Protein AF-A0A8J8EAW9-F1 (afdb_monomer_lite)

pLDDT: mean 87.0, std 12.09, range [41.78, 97.0]

Structure (mmCIF, N/CA/C/O backbone):
data_AF-A0A8J8EAW9-F1
#
_entry.id   AF-A0A8J8EAW9-F1
#
loop_
_atom_site.group_PDB
_atom_site.id
_atom_site.type_symbol
_atom_site.label_atom_id
_atom_site.label_alt_id
_atom_site.label_comp_id
_atom_site.label_asym_id
_atom_site.label_entity_id
_atom_site.label_seq_id
_atom_site.pdbx_PDB_ins_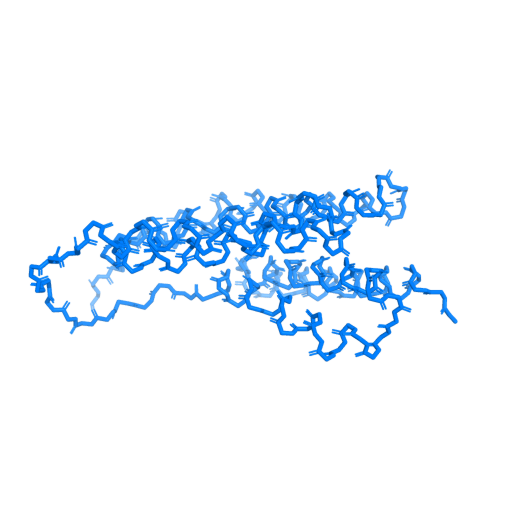code
_atom_site.Cartn_x
_atom_site.Cartn_y
_atom_site.Cartn_z
_atom_site.occupancy
_atom_site.B_iso_or_equiv
_atom_site.auth_seq_id
_atom_site.auth_comp_id
_atom_site.auth_asym_id
_atom_site.auth_atom_id
_atom_site.pdbx_PDB_model_num
ATOM 1 N N . MET A 1 1 ? 21.004 -9.307 -15.050 1.00 63.50 1 MET A N 1
ATOM 2 C CA . MET A 1 1 ? 19.621 -9.668 -14.663 1.00 63.50 1 MET A CA 1
ATOM 3 C C . MET A 1 1 ? 18.738 -8.464 -14.955 1.00 63.50 1 MET A C 1
ATOM 5 O O . MET A 1 1 ? 19.145 -7.365 -14.601 1.00 63.50 1 MET A O 1
ATOM 9 N N . GLY A 1 2 ? 17.622 -8.628 -15.669 1.00 85.12 2 GLY A N 1
ATOM 10 C CA . GLY A 1 2 ? 16.751 -7.498 -16.018 1.00 85.12 2 GLY A CA 1
ATOM 11 C C . GLY A 1 2 ? 15.991 -6.963 -14.801 1.00 85.12 2 GLY A C 1
ATOM 12 O O . GLY A 1 2 ? 15.708 -7.725 -13.875 1.00 85.12 2 GLY A O 1
ATOM 13 N N . ILE A 1 3 ? 15.639 -5.673 -14.816 1.00 85.81 3 ILE A N 1
ATOM 14 C CA . ILE A 1 3 ? 14.826 -5.017 -13.772 1.00 85.81 3 ILE A CA 1
ATOM 15 C C . ILE A 1 3 ? 13.526 -5.789 -13.526 1.00 85.81 3 ILE A C 1
ATOM 17 O O . ILE A 1 3 ? 13.169 -6.038 -12.379 1.00 85.81 3 ILE A O 1
ATOM 21 N N . ASP A 1 4 ? 12.869 -6.253 -14.590 1.00 85.88 4 ASP A N 1
ATOM 22 C CA . ASP A 1 4 ? 11.646 -7.049 -14.475 1.00 85.88 4 ASP A CA 1
ATOM 23 C C . ASP A 1 4 ? 11.886 -8.380 -13.752 1.00 85.88 4 ASP A C 1
ATOM 25 O O . ASP A 1 4 ? 11.093 -8.772 -12.902 1.00 85.88 4 ASP A O 1
ATOM 29 N N . THR A 1 5 ? 13.005 -9.064 -14.016 1.00 88.69 5 THR A N 1
ATOM 30 C CA . THR A 1 5 ? 13.346 -10.318 -13.327 1.00 88.69 5 THR A CA 1
ATOM 31 C C . THR A 1 5 ? 13.547 -10.094 -11.829 1.00 88.69 5 THR A C 1
ATOM 33 O O . THR A 1 5 ? 13.099 -10.905 -11.022 1.00 88.69 5 THR A O 1
ATOM 36 N N . ILE A 1 6 ? 14.201 -8.992 -11.450 1.00 90.19 6 ILE A N 1
ATOM 37 C CA . ILE A 1 6 ? 14.412 -8.627 -10.043 1.00 90.19 6 ILE A CA 1
ATOM 38 C C . ILE A 1 6 ? 13.070 -8.283 -9.387 1.00 90.19 6 ILE A C 1
ATOM 40 O O . ILE A 1 6 ? 12.780 -8.785 -8.303 1.00 90.19 6 ILE A O 1
ATOM 44 N N . SER A 1 7 ? 12.223 -7.504 -10.065 1.00 91.50 7 SER A N 1
ATOM 45 C CA . SER A 1 7 ? 10.865 -7.190 -9.607 1.00 91.50 7 SER A CA 1
ATOM 46 C C . SER A 1 7 ? 10.053 -8.458 -9.352 1.00 91.50 7 SER A C 1
ATOM 48 O O . SER A 1 7 ? 9.511 -8.622 -8.263 1.00 91.50 7 SER A O 1
ATOM 50 N N . TYR A 1 8 ? 10.020 -9.402 -10.299 1.00 92.81 8 TYR A N 1
ATOM 51 C CA . TYR A 1 8 ? 9.315 -10.671 -10.109 1.00 92.81 8 TYR A CA 1
ATOM 52 C C . TYR A 1 8 ? 9.893 -11.484 -8.949 1.00 92.81 8 TYR A C 1
ATOM 54 O O . TYR A 1 8 ? 9.129 -12.012 -8.146 1.00 92.81 8 TYR A O 1
ATOM 62 N N . LEU A 1 9 ? 11.218 -11.549 -8.802 1.00 93.38 9 LEU A N 1
ATOM 63 C CA . LEU A 1 9 ? 11.840 -12.249 -7.678 1.00 93.38 9 LEU A CA 1
ATOM 64 C C . LEU A 1 9 ? 11.418 -11.643 -6.331 1.00 93.38 9 LEU A C 1
ATOM 66 O O . LEU A 1 9 ? 11.089 -12.382 -5.404 1.00 93.38 9 LEU A O 1
ATOM 70 N N . ILE A 1 10 ? 11.358 -10.314 -6.226 1.00 92.94 10 ILE A N 1
ATOM 71 C CA . ILE A 1 10 ? 10.886 -9.611 -5.024 1.00 92.94 10 ILE A CA 1
ATOM 72 C C . ILE A 1 10 ? 9.411 -9.924 -4.748 1.00 92.94 10 ILE A C 1
ATOM 74 O O . ILE A 1 10 ? 9.067 -10.262 -3.620 1.00 92.94 10 ILE A O 1
ATOM 78 N N . LEU A 1 11 ? 8.549 -9.865 -5.766 1.00 95.12 11 LEU A N 1
ATOM 79 C CA . LEU A 1 11 ? 7.117 -10.148 -5.622 1.00 95.12 11 LEU A CA 1
ATOM 80 C C . LEU A 1 11 ? 6.861 -11.607 -5.213 1.00 95.12 11 LEU A C 1
ATOM 82 O O . LEU A 1 11 ? 6.066 -11.887 -4.324 1.00 95.12 11 LEU A O 1
ATOM 86 N N . TYR A 1 12 ? 7.543 -12.570 -5.829 1.00 95.75 12 TYR A N 1
ATOM 87 C CA . TYR A 1 12 ? 7.320 -13.980 -5.510 1.00 95.75 12 TYR A CA 1
ATOM 88 C C . TYR A 1 12 ? 7.958 -14.395 -4.182 1.00 95.75 12 TYR A C 1
ATOM 90 O O . TYR A 1 12 ? 7.369 -15.187 -3.447 1.00 95.75 12 TYR A O 1
ATOM 98 N N . SER A 1 13 ? 9.117 -13.833 -3.825 1.00 94.50 13 SER A N 1
ATOM 99 C CA . SER A 1 13 ? 9.709 -14.056 -2.499 1.00 94.50 13 SER A CA 1
ATOM 100 C C . SER A 1 13 ? 8.854 -13.451 -1.383 1.00 94.50 13 SER A C 1
ATOM 102 O O . SER A 1 13 ? 8.620 -14.116 -0.372 1.00 94.50 13 SER A O 1
ATOM 104 N N . SER A 1 14 ? 8.313 -12.242 -1.580 1.00 95.00 14 SER A N 1
ATOM 105 C CA . SER A 1 14 ? 7.389 -11.617 -0.630 1.00 95.00 14 SER A CA 1
ATOM 106 C C . SER A 1 14 ? 6.074 -12.384 -0.524 1.00 95.00 14 SER A C 1
ATOM 108 O O . SER A 1 14 ? 5.548 -12.531 0.575 1.00 95.00 14 SER A O 1
ATOM 110 N N . LEU A 1 15 ? 5.570 -12.941 -1.628 1.00 94.31 15 LEU A N 1
ATOM 111 C CA . LEU A 1 15 ? 4.381 -13.786 -1.616 1.00 94.31 15 LEU A CA 1
ATOM 112 C C . LEU A 1 15 ? 4.594 -15.066 -0.813 1.00 94.31 15 LEU A C 1
ATOM 114 O O . LEU A 1 15 ? 3.766 -15.391 0.034 1.00 94.31 15 LEU A O 1
ATOM 118 N N . LEU A 1 16 ? 5.705 -15.771 -1.034 1.00 94.19 16 LEU A N 1
ATOM 119 C CA . LEU A 1 16 ? 6.034 -16.973 -0.267 1.00 94.19 16 LEU A CA 1
ATOM 120 C C . LEU A 1 16 ? 6.163 -16.659 1.226 1.00 94.19 16 LEU A C 1
ATOM 122 O O . LEU A 1 16 ? 5.550 -17.334 2.052 1.00 94.19 16 LEU A O 1
ATOM 126 N N . ALA A 1 17 ? 6.886 -15.595 1.579 1.00 92.56 17 ALA A N 1
ATOM 127 C CA . ALA A 1 17 ? 6.995 -15.145 2.963 1.00 92.56 17 ALA A CA 1
ATOM 128 C C . ALA A 1 17 ? 5.629 -14.733 3.547 1.00 92.56 17 ALA A C 1
ATOM 130 O O . ALA A 1 17 ? 5.316 -15.071 4.689 1.00 92.56 17 ALA A O 1
ATOM 131 N N . GLY A 1 18 ? 4.784 -14.064 2.761 1.00 89.75 18 GLY A N 1
ATOM 132 C CA . GLY A 1 18 ? 3.413 -13.696 3.117 1.00 89.75 18 GLY A CA 1
ATOM 133 C C . GLY A 1 18 ? 2.531 -14.914 3.400 1.00 89.75 18 GLY A C 1
ATOM 134 O O . GLY A 1 18 ? 1.835 -14.955 4.409 1.00 89.75 18 GLY A O 1
ATOM 135 N N . ILE A 1 19 ? 2.606 -15.949 2.565 1.00 90.69 19 ILE A N 1
ATOM 136 C CA . ILE A 1 19 ? 1.866 -17.202 2.765 1.00 90.69 19 ILE A CA 1
ATOM 137 C C . ILE A 1 19 ? 2.355 -17.920 4.027 1.00 90.69 19 ILE A C 1
ATOM 139 O O . ILE A 1 19 ? 1.540 -18.331 4.850 1.00 90.69 19 ILE A O 1
ATOM 143 N N . VAL A 1 20 ? 3.673 -18.038 4.217 1.00 90.94 20 VAL A N 1
ATOM 144 C CA . VAL A 1 20 ? 4.259 -18.695 5.399 1.00 90.94 20 VAL A CA 1
ATOM 145 C C . VAL A 1 20 ? 3.874 -17.961 6.683 1.00 90.94 20 VAL A C 1
ATOM 147 O O . VAL A 1 20 ? 3.484 -18.589 7.669 1.00 90.94 20 VAL A O 1
ATOM 150 N N . THR A 1 21 ? 3.945 -16.629 6.676 1.00 87.69 21 THR A N 1
ATOM 151 C CA . THR A 1 21 ? 3.545 -15.808 7.825 1.00 87.69 21 THR A CA 1
ATOM 152 C C . THR A 1 21 ? 2.053 -15.925 8.105 1.00 87.69 21 THR A C 1
ATOM 154 O O . THR A 1 21 ? 1.706 -16.245 9.238 1.00 87.69 21 THR A O 1
ATOM 157 N N . ALA A 1 22 ? 1.185 -15.776 7.098 1.00 88.56 22 ALA A N 1
ATOM 158 C CA . ALA A 1 22 ? -0.262 -15.947 7.253 1.00 88.56 22 ALA A CA 1
ATOM 159 C C . ALA A 1 22 ? -0.626 -17.340 7.779 1.00 88.56 22 ALA A C 1
ATOM 161 O O . ALA A 1 22 ? -1.493 -17.470 8.640 1.00 88.56 22 ALA A O 1
ATOM 162 N N . TRP A 1 23 ? 0.056 -18.386 7.310 1.00 88.00 23 TRP A N 1
ATOM 163 C CA . TRP A 1 23 ? -0.182 -19.744 7.785 1.00 88.00 23 TRP A CA 1
ATOM 164 C C . TRP A 1 23 ? 0.205 -19.918 9.259 1.00 88.00 23 TRP A C 1
ATOM 166 O O . TRP A 1 23 ? -0.536 -20.5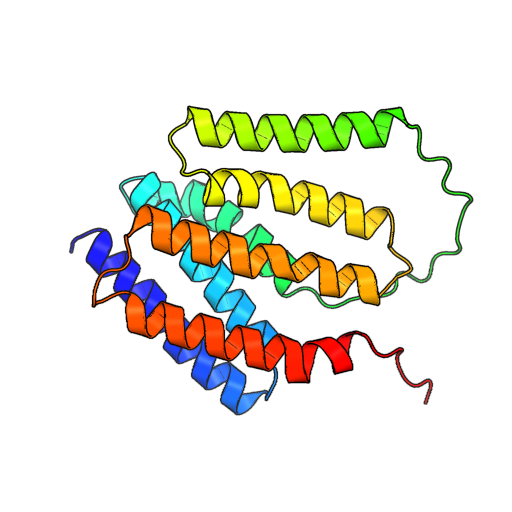39 10.021 1.00 88.00 23 TRP A O 1
ATOM 176 N N . LYS A 1 24 ? 1.330 -19.324 9.677 1.00 88.94 24 LYS A N 1
ATOM 177 C CA . LYS A 1 24 ? 1.836 -19.413 11.052 1.00 88.94 24 LYS A CA 1
ATOM 178 C C . LYS A 1 24 ? 1.031 -18.571 12.043 1.00 88.94 24 LYS A C 1
ATOM 180 O O . LYS A 1 24 ? 0.760 -19.035 13.145 1.00 88.94 24 LYS A O 1
ATOM 185 N N . THR A 1 25 ? 0.687 -17.335 11.688 1.00 83.38 25 THR A N 1
ATOM 186 C CA . THR A 1 25 ? 0.043 -16.381 12.606 1.00 83.38 25 THR A CA 1
ATOM 187 C C . THR A 1 25 ? -1.477 -16.386 12.507 1.00 83.38 25 THR A C 1
ATOM 189 O O . THR A 1 25 ? -2.130 -15.865 13.405 1.00 83.38 25 THR A O 1
ATOM 192 N N . ARG A 1 26 ? -2.042 -16.938 11.420 1.00 81.62 26 ARG A N 1
ATOM 193 C CA . ARG A 1 26 ? -3.455 -16.782 11.024 1.00 81.62 26 ARG A CA 1
ATOM 194 C C . ARG A 1 26 ? -3.914 -15.322 10.945 1.00 81.62 26 ARG A C 1
ATOM 196 O O . ARG A 1 26 ? -5.107 -15.058 11.017 1.00 81.62 26 ARG A O 1
ATOM 203 N N . PHE A 1 27 ? -2.969 -14.397 10.782 1.00 85.38 27 PHE A N 1
ATOM 204 C CA . PHE A 1 27 ? -3.213 -12.963 10.725 1.00 85.38 27 PHE A CA 1
ATOM 205 C C . PHE A 1 27 ? -2.735 -12.431 9.373 1.00 85.38 27 PHE A C 1
ATOM 207 O O . PHE A 1 27 ? -1.532 -12.348 9.096 1.00 85.38 27 PHE A O 1
ATOM 214 N N . TYR A 1 28 ? -3.691 -12.118 8.505 1.00 92.00 28 TYR A N 1
ATOM 215 C CA . TYR A 1 28 ? -3.475 -11.751 7.108 1.00 92.00 28 TYR A CA 1
ATOM 216 C C . TYR A 1 28 ? -2.936 -10.327 6.940 1.00 92.00 28 TYR A C 1
ATOM 218 O O . TYR A 1 28 ? -2.305 -10.042 5.923 1.00 92.00 28 TYR A O 1
ATOM 226 N N . GLN A 1 29 ? -3.115 -9.437 7.923 1.00 92.75 29 GLN A N 1
ATOM 227 C CA . GLN A 1 29 ? -2.598 -8.062 7.862 1.00 92.75 29 GLN A CA 1
ATOM 228 C C . GLN A 1 29 ? -1.074 -8.017 7.678 1.00 92.75 29 GLN A C 1
ATOM 230 O O . GLN A 1 29 ? -0.581 -7.191 6.913 1.00 92.75 29 GLN A O 1
ATOM 235 N N . THR A 1 30 ? -0.326 -8.909 8.334 1.00 91.31 30 THR A N 1
ATOM 236 C CA . THR A 1 30 ? 1.141 -8.978 8.199 1.00 91.31 30 THR A CA 1
ATOM 237 C C . THR A 1 30 ? 1.559 -9.457 6.811 1.00 91.31 30 THR A C 1
ATOM 239 O O . THR A 1 30 ? 2.492 -8.923 6.218 1.00 91.31 30 THR A O 1
ATOM 242 N N . ALA A 1 31 ? 0.850 -10.442 6.260 1.00 93.69 31 ALA A N 1
ATOM 243 C CA . ALA A 1 31 ? 1.100 -10.888 4.896 1.00 93.69 31 ALA A CA 1
ATOM 244 C C . ALA A 1 31 ? 0.789 -9.767 3.895 1.00 93.69 31 ALA A C 1
ATOM 246 O O . ALA A 1 31 ? 1.591 -9.474 3.013 1.00 93.69 31 ALA A O 1
ATOM 247 N N . LEU A 1 32 ? -0.340 -9.077 4.071 1.00 95.38 32 LEU A N 1
ATOM 248 C CA . LEU A 1 32 ? -0.742 -7.974 3.207 1.00 95.38 32 LEU A CA 1
ATOM 249 C C . LEU A 1 32 ? 0.185 -6.765 3.304 1.00 95.38 32 LEU A C 1
ATOM 251 O O . LEU A 1 32 ? 0.450 -6.166 2.269 1.00 95.38 32 LEU A O 1
ATOM 255 N N . SER A 1 33 ? 0.717 -6.411 4.478 1.00 95.38 33 SER A N 1
ATOM 256 C CA . SER A 1 33 ? 1.686 -5.310 4.577 1.00 95.38 33 SER A CA 1
ATOM 257 C C . SER A 1 33 ? 2.950 -5.606 3.767 1.00 95.38 33 SER A C 1
ATOM 259 O O . SER A 1 33 ? 3.454 -4.727 3.067 1.00 95.38 33 SER A O 1
ATOM 261 N N . LEU A 1 34 ? 3.413 -6.859 3.778 1.00 95.50 34 LEU A N 1
ATOM 262 C CA . LEU A 1 34 ? 4.544 -7.309 2.971 1.00 95.50 34 LEU A CA 1
ATOM 263 C C . LEU A 1 34 ? 4.236 -7.258 1.461 1.00 95.50 34 LEU A C 1
ATOM 265 O O . LEU A 1 34 ? 5.088 -6.861 0.658 1.00 95.50 34 LEU A O 1
ATOM 269 N N . LEU A 1 35 ? 3.009 -7.603 1.062 1.00 96.25 35 LEU A N 1
ATOM 270 C CA . LEU A 1 35 ? 2.558 -7.488 -0.329 1.00 96.25 35 LEU A CA 1
ATOM 271 C C . LEU A 1 35 ? 2.393 -6.031 -0.780 1.00 96.25 35 LEU A C 1
ATOM 273 O O . LEU A 1 35 ? 2.805 -5.695 -1.891 1.00 96.25 35 LEU A O 1
ATOM 277 N N . VAL A 1 36 ? 1.867 -5.155 0.083 1.00 96.94 36 VAL A N 1
ATOM 278 C CA . VAL A 1 36 ? 1.804 -3.702 -0.148 1.00 96.94 36 VAL A CA 1
ATOM 279 C C . VAL A 1 36 ? 3.217 -3.176 -0.384 1.00 96.94 36 VAL A C 1
ATOM 281 O O . VAL A 1 36 ? 3.471 -2.573 -1.424 1.00 96.94 36 VAL A O 1
ATOM 284 N N . PHE A 1 37 ? 4.150 -3.470 0.529 1.00 96.56 37 PHE A N 1
ATOM 285 C CA . PHE A 1 37 ? 5.547 -3.050 0.417 1.00 96.56 37 PHE A CA 1
ATOM 286 C C . PHE A 1 37 ? 6.171 -3.503 -0.904 1.00 96.56 37 PHE A C 1
ATOM 288 O O . PHE A 1 37 ? 6.639 -2.677 -1.685 1.00 96.56 37 PHE A O 1
ATOM 295 N N . SER A 1 38 ? 6.154 -4.810 -1.170 1.00 96.38 38 SER A N 1
ATOM 296 C CA . SER A 1 38 ? 6.812 -5.386 -2.347 1.00 96.38 38 SER A CA 1
ATOM 297 C C . SER A 1 38 ? 6.203 -4.903 -3.663 1.00 96.38 38 SER A C 1
ATOM 299 O O . SER A 1 38 ? 6.945 -4.678 -4.617 1.00 96.38 38 SER A O 1
ATOM 301 N N . SER A 1 39 ? 4.890 -4.658 -3.709 1.00 96.19 39 SER A N 1
ATOM 302 C CA . SER A 1 39 ? 4.228 -4.104 -4.896 1.00 96.19 39 SER A CA 1
ATOM 303 C C . SER A 1 39 ? 4.699 -2.684 -5.193 1.00 96.19 39 SER A C 1
ATOM 305 O O . SER A 1 39 ? 5.066 -2.375 -6.324 1.00 96.19 39 SER A O 1
ATOM 307 N N . ILE A 1 40 ? 4.744 -1.824 -4.173 1.00 95.25 40 ILE A N 1
ATOM 308 C CA . ILE A 1 40 ? 5.200 -0.438 -4.326 1.00 95.25 40 ILE A CA 1
ATOM 309 C C . ILE A 1 40 ? 6.692 -0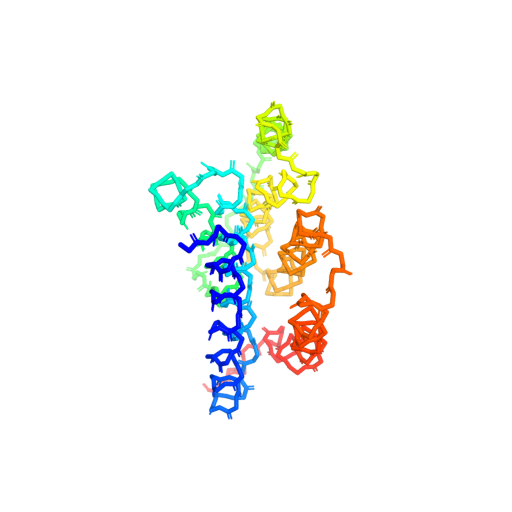.409 -4.664 1.00 95.25 40 ILE A C 1
ATOM 311 O O . ILE A 1 40 ? 7.112 0.323 -5.558 1.00 95.25 40 ILE A O 1
ATOM 315 N N . PHE A 1 41 ? 7.486 -1.246 -3.994 1.00 95.00 41 PHE A N 1
ATOM 316 C CA . PHE A 1 41 ? 8.918 -1.362 -4.232 1.00 95.00 41 PHE A CA 1
ATOM 317 C C . PHE A 1 41 ? 9.221 -1.807 -5.667 1.00 95.00 41 PHE A C 1
ATOM 319 O O . PHE A 1 41 ? 10.053 -1.192 -6.326 1.00 95.00 41 PHE A O 1
ATOM 326 N N . ALA A 1 42 ? 8.526 -2.827 -6.182 1.00 94.44 42 ALA A N 1
ATOM 327 C CA . ALA A 1 42 ? 8.690 -3.295 -7.559 1.00 94.44 42 ALA A CA 1
ATOM 328 C C . ALA A 1 42 ? 8.328 -2.205 -8.582 1.00 94.44 42 ALA A C 1
ATOM 330 O O . ALA A 1 42 ? 9.048 -2.007 -9.561 1.00 94.44 42 ALA A O 1
ATOM 331 N N . VAL A 1 43 ? 7.259 -1.441 -8.331 1.00 93.50 43 VAL A N 1
ATOM 332 C CA . VAL A 1 43 ? 6.895 -0.284 -9.165 1.00 93.50 43 VAL A CA 1
ATOM 333 C C . VAL A 1 43 ? 8.005 0.772 -9.140 1.00 93.50 43 VAL A C 1
ATOM 335 O O . VAL A 1 43 ? 8.418 1.245 -10.197 1.00 93.50 43 VAL A O 1
ATOM 338 N N . PHE A 1 44 ? 8.557 1.101 -7.967 1.00 92.00 44 PHE A N 1
ATOM 339 C CA . PHE A 1 44 ? 9.692 2.026 -7.870 1.00 92.00 44 PHE A CA 1
ATOM 340 C C . PHE A 1 44 ? 10.980 1.479 -8.485 1.00 92.00 44 PHE A C 1
ATOM 342 O O . PHE A 1 44 ? 11.809 2.265 -8.940 1.00 92.00 44 PHE A O 1
ATOM 349 N N . LEU A 1 45 ? 11.161 0.159 -8.518 1.00 91.69 45 LEU A N 1
ATOM 350 C CA . LEU A 1 45 ? 12.301 -0.480 -9.168 1.00 91.69 45 LEU A CA 1
ATOM 351 C C . LEU A 1 45 ? 12.314 -0.228 -10.670 1.00 91.69 45 LEU A C 1
ATOM 353 O O . LEU A 1 45 ? 13.355 0.079 -11.250 1.00 91.69 45 LEU A O 1
ATOM 357 N N . ARG A 1 46 ? 11.131 -0.283 -11.274 1.00 88.31 46 ARG A N 1
ATOM 358 C CA . ARG A 1 46 ? 10.931 0.042 -12.679 1.00 88.31 46 ARG A CA 1
ATOM 359 C C . ARG A 1 46 ? 10.971 1.546 -12.936 1.00 88.31 46 ARG A C 1
ATOM 361 O O . ARG A 1 46 ? 11.676 1.983 -13.838 1.00 88.31 46 ARG A O 1
ATOM 368 N N . TYR A 1 47 ? 10.303 2.331 -12.096 1.00 86.12 47 TYR A N 1
ATOM 369 C CA . TYR A 1 47 ? 10.247 3.788 -12.218 1.00 86.12 47 TYR A CA 1
ATOM 370 C C . TYR A 1 47 ? 11.618 4.469 -12.062 1.00 86.12 47 TYR A C 1
ATOM 372 O O . TYR A 1 47 ? 11.945 5.371 -12.825 1.00 86.12 47 TYR A O 1
ATOM 380 N N . ALA A 1 48 ? 12.442 4.037 -11.101 1.00 85.25 48 ALA A N 1
ATOM 381 C CA . ALA A 1 48 ? 13.775 4.604 -10.882 1.00 85.25 48 ALA A CA 1
ATOM 382 C C . ALA A 1 48 ? 14.838 4.057 -11.853 1.00 85.25 48 ALA A C 1
ATOM 384 O O . ALA A 1 48 ? 15.967 4.543 -11.853 1.00 85.25 48 ALA A O 1
ATOM 385 N N . GLY A 1 49 ? 14.510 3.030 -12.646 1.00 81.25 49 GLY A N 1
ATOM 386 C CA . GLY A 1 49 ? 15.423 2.442 -13.627 1.00 81.25 49 GLY A CA 1
ATOM 387 C C . GLY A 1 49 ? 16.641 1.726 -13.029 1.00 81.25 49 GLY A C 1
ATOM 388 O O . GLY A 1 49 ? 17.598 1.454 -13.750 1.00 81.25 49 GLY A O 1
ATOM 389 N N . GLY A 1 50 ? 16.642 1.410 -11.729 1.00 84.38 50 GLY A N 1
ATOM 390 C CA . GLY A 1 50 ? 17.760 0.715 -11.094 1.00 84.38 50 GLY A CA 1
ATOM 391 C C . GLY A 1 50 ? 17.664 0.602 -9.573 1.00 84.38 50 GLY A C 1
ATOM 392 O O . GLY A 1 50 ? 17.076 1.446 -8.902 1.00 84.38 50 GLY A O 1
ATOM 393 N N . LEU A 1 51 ? 18.314 -0.431 -9.025 1.00 84.06 51 LEU A N 1
ATOM 394 C CA . LEU A 1 51 ? 18.275 -0.771 -7.596 1.00 84.06 51 LEU A CA 1
ATOM 395 C C . LEU A 1 51 ? 18.738 0.365 -6.679 1.00 84.06 51 LEU A C 1
ATOM 397 O O . LEU A 1 51 ? 18.161 0.546 -5.616 1.00 84.06 51 LEU A O 1
ATOM 401 N N . PHE A 1 52 ? 19.755 1.136 -7.070 1.00 85.12 52 PHE A N 1
ATOM 402 C CA . PHE A 1 52 ? 20.294 2.198 -6.218 1.00 85.12 52 PHE A CA 1
ATOM 403 C C . PHE A 1 52 ? 19.275 3.323 -5.986 1.00 85.12 52 PHE A C 1
ATOM 405 O O . PHE A 1 52 ? 18.994 3.673 -4.842 1.00 85.12 52 PHE A O 1
ATOM 412 N N . GLY A 1 53 ? 18.651 3.835 -7.053 1.00 79.94 53 GLY A N 1
ATOM 413 C CA . GLY A 1 53 ? 17.613 4.866 -6.938 1.00 79.94 53 GLY A CA 1
ATOM 414 C C . GLY A 1 53 ? 16.396 4.372 -6.155 1.00 79.94 53 GLY A C 1
ATOM 415 O O . GLY A 1 53 ? 15.848 5.088 -5.315 1.00 79.94 53 GLY A O 1
ATOM 416 N N . THR A 1 54 ? 16.017 3.111 -6.358 1.00 86.69 54 THR A N 1
ATOM 417 C CA . THR A 1 54 ? 14.945 2.468 -5.591 1.00 86.69 54 THR A CA 1
ATOM 418 C C . THR A 1 54 ? 15.313 2.300 -4.130 1.00 86.69 54 THR A C 1
ATOM 420 O O . THR A 1 54 ? 14.465 2.525 -3.281 1.00 86.69 54 THR A O 1
ATOM 423 N N . LEU A 1 55 ? 16.557 1.961 -3.803 1.00 86.75 55 LEU A N 1
ATOM 424 C CA . LEU A 1 55 ? 16.966 1.811 -2.413 1.00 86.75 55 LEU A CA 1
ATOM 425 C C . LEU A 1 55 ? 16.933 3.148 -1.668 1.00 86.75 55 LEU A C 1
ATOM 427 O O . LEU A 1 55 ? 16.377 3.209 -0.571 1.00 86.75 55 LEU A O 1
ATOM 431 N N . VAL A 1 56 ? 17.454 4.206 -2.295 1.00 86.12 56 VAL A N 1
ATOM 432 C CA . VAL A 1 56 ? 17.568 5.548 -1.704 1.00 86.12 56 VAL A CA 1
ATOM 433 C C . VAL A 1 56 ? 16.207 6.233 -1.562 1.00 86.12 56 VAL A C 1
ATOM 435 O O . VAL A 1 56 ? 15.908 6.781 -0.505 1.00 86.12 56 VAL A O 1
ATOM 438 N N . TYR A 1 57 ? 15.366 6.188 -2.599 1.00 82.19 57 TYR A N 1
ATOM 439 C CA . TYR A 1 57 ? 14.100 6.931 -2.622 1.00 82.19 57 TYR A CA 1
ATOM 440 C C . TYR A 1 57 ? 12.869 6.022 -2.592 1.00 82.19 57 TYR A C 1
ATOM 442 O O . TYR A 1 57 ? 11.890 6.321 -1.913 1.00 82.19 57 TYR A O 1
ATOM 450 N N . GLY A 1 58 ? 12.914 4.890 -3.293 1.00 85.69 58 GLY A N 1
ATOM 451 C CA . GLY A 1 58 ? 11.795 3.951 -3.390 1.00 85.69 58 GLY A CA 1
ATOM 452 C C . GLY A 1 58 ? 11.504 3.187 -2.095 1.00 85.69 58 GLY A C 1
ATOM 453 O O . GLY A 1 58 ? 10.337 3.041 -1.745 1.00 85.69 58 GLY A O 1
ATOM 454 N N . SER A 1 59 ? 12.518 2.729 -1.348 1.00 88.06 59 SER A N 1
ATOM 455 C CA . SER A 1 59 ? 12.306 1.938 -0.123 1.00 88.06 59 SER A CA 1
ATOM 456 C C . SER A 1 59 ? 11.586 2.725 0.959 1.00 88.06 59 SER A C 1
ATOM 458 O O . SER A 1 59 ? 10.604 2.198 1.473 1.00 88.06 59 SER A O 1
ATOM 460 N N . PRO A 1 60 ? 11.990 3.966 1.304 1.00 87.25 60 PRO A N 1
ATOM 461 C CA . PRO A 1 60 ? 11.259 4.756 2.292 1.00 87.25 60 PRO A CA 1
ATOM 462 C C . PRO A 1 60 ? 9.804 5.002 1.871 1.00 87.25 60 PRO A C 1
ATOM 464 O O . PRO A 1 60 ? 8.886 4.849 2.678 1.00 87.25 60 PRO A O 1
ATOM 467 N N . LEU A 1 61 ? 9.585 5.302 0.586 1.00 89.19 61 LEU A N 1
ATOM 468 C CA . LEU A 1 61 ? 8.258 5.556 0.020 1.00 89.19 61 LEU A CA 1
ATOM 469 C C . LEU A 1 61 ? 7.390 4.295 -0.095 1.00 89.19 61 LEU A C 1
ATOM 471 O O . LEU A 1 61 ? 6.168 4.395 -0.046 1.00 89.19 61 LEU A O 1
ATOM 475 N N . ALA A 1 62 ? 7.989 3.111 -0.224 1.00 92.75 62 ALA A N 1
ATOM 476 C CA . ALA A 1 62 ? 7.292 1.826 -0.177 1.00 92.75 62 ALA A CA 1
ATOM 477 C C . ALA A 1 62 ? 7.027 1.367 1.262 1.00 92.75 62 ALA A C 1
ATOM 479 O O . ALA A 1 62 ? 5.974 0.800 1.560 1.00 92.75 62 ALA A O 1
ATOM 480 N N . PHE A 1 63 ? 7.977 1.623 2.162 1.00 93.25 63 PHE A N 1
ATOM 481 C CA . PHE A 1 63 ? 7.909 1.241 3.565 1.00 93.25 63 PHE A CA 1
ATOM 482 C C . PHE A 1 63 ? 6.819 2.010 4.296 1.00 93.25 63 PHE A C 1
ATOM 484 O O . PHE A 1 63 ? 6.054 1.400 5.032 1.00 93.25 63 PHE A O 1
ATOM 491 N N . LEU A 1 64 ? 6.698 3.320 4.073 1.00 92.25 64 LEU A N 1
ATOM 492 C CA . LEU A 1 64 ? 5.752 4.150 4.814 1.00 92.25 64 LEU A CA 1
ATOM 493 C C . LEU A 1 64 ? 4.282 3.692 4.654 1.00 92.25 64 LEU A C 1
ATOM 495 O O . LEU A 1 64 ? 3.647 3.429 5.676 1.00 92.25 64 LEU A O 1
ATOM 499 N N . PRO A 1 65 ? 3.726 3.496 3.440 1.00 91.94 65 PRO A N 1
ATOM 500 C CA . PRO A 1 65 ? 2.374 2.956 3.275 1.00 91.94 65 PRO A CA 1
ATOM 501 C C . PRO A 1 65 ? 2.215 1.546 3.855 1.00 91.94 65 PRO A C 1
ATOM 503 O O . PRO A 1 65 ? 1.202 1.244 4.482 1.00 91.94 65 PRO A O 1
ATOM 506 N N . ALA A 1 66 ? 3.221 0.682 3.681 1.00 94.81 66 ALA A N 1
ATOM 507 C CA . ALA A 1 66 ? 3.194 -0.675 4.221 1.00 94.81 66 ALA A CA 1
ATOM 508 C C . ALA A 1 66 ? 3.199 -0.690 5.757 1.00 94.81 66 ALA A C 1
ATOM 510 O O . ALA A 1 66 ? 2.488 -1.479 6.379 1.00 94.81 66 ALA A O 1
ATOM 511 N N . TYR A 1 67 ? 3.959 0.215 6.369 1.00 94.00 67 TYR A N 1
ATOM 512 C CA . TYR A 1 67 ? 4.032 0.393 7.809 1.00 94.00 67 TYR A CA 1
ATOM 513 C C . TYR A 1 67 ? 2.723 0.950 8.371 1.00 94.00 67 TYR A C 1
ATOM 515 O O . TYR A 1 67 ? 2.195 0.404 9.335 1.00 94.00 67 TYR A O 1
ATOM 523 N N . LEU A 1 68 ? 2.140 1.965 7.728 1.00 92.69 68 LEU A N 1
ATOM 524 C CA . LEU A 1 68 ? 0.827 2.507 8.096 1.00 92.69 68 LEU A CA 1
ATOM 525 C C . LEU A 1 68 ? -0.286 1.454 7.981 1.00 92.69 68 LEU A C 1
ATOM 527 O O . LEU A 1 68 ? -1.184 1.400 8.824 1.00 92.69 68 LEU A O 1
ATOM 531 N N . PHE A 1 69 ? -0.202 0.573 6.982 1.00 92.94 69 PHE A N 1
ATOM 532 C CA . PHE A 1 69 ? -1.089 -0.580 6.868 1.00 92.94 69 PHE A CA 1
ATOM 533 C C . PHE A 1 69 ? -0.856 -1.598 7.999 1.00 92.94 69 PHE A C 1
ATOM 535 O O . PHE A 1 69 ? -1.815 -2.113 8.576 1.00 92.94 69 PHE A O 1
ATOM 542 N N . TYR A 1 70 ? 0.403 -1.869 8.353 1.00 92.62 70 TYR A N 1
ATOM 543 C CA . TYR A 1 70 ? 0.773 -2.805 9.417 1.00 92.62 70 TYR A CA 1
ATOM 544 C C . TYR A 1 70 ? 0.413 -2.311 10.825 1.00 92.62 70 TYR A C 1
ATOM 546 O O . TYR A 1 70 ? 0.023 -3.133 11.653 1.00 92.62 70 TYR A O 1
ATOM 554 N N . MET A 1 71 ? 0.502 -1.005 11.092 1.00 90.62 71 MET A N 1
ATOM 555 C CA . MET A 1 71 ? 0.266 -0.417 12.415 1.00 90.62 71 MET A CA 1
ATOM 556 C C . MET A 1 71 ? -1.047 -0.896 13.034 1.00 90.62 71 MET A C 1
ATOM 558 O O . MET A 1 71 ? -2.094 -0.872 12.390 1.00 90.62 71 MET A O 1
ATOM 562 N N . GLN A 1 72 ? -1.023 -1.293 14.300 1.00 88.62 72 GLN A N 1
ATOM 563 C CA . GLN A 1 72 ? -2.248 -1.586 15.036 1.00 88.62 72 GLN A CA 1
ATOM 564 C C . GLN A 1 72 ? -2.804 -0.312 15.669 1.00 88.62 72 GLN A C 1
AT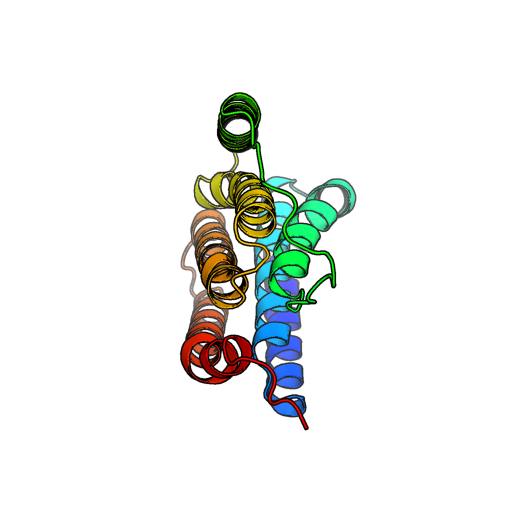OM 566 O O . GLN A 1 72 ? -2.092 0.670 15.866 1.00 88.62 72 GLN A O 1
ATOM 571 N N . TYR A 1 73 ? -4.103 -0.318 15.945 1.00 82.88 73 TYR A N 1
ATOM 572 C CA . TYR A 1 73 ? -4.740 0.786 16.646 1.00 82.88 73 TYR A CA 1
ATOM 573 C C . TYR A 1 73 ? -4.308 0.777 18.116 1.00 82.88 73 TYR A C 1
ATOM 575 O O . TYR A 1 73 ? -4.809 -0.021 18.909 1.00 82.88 73 TYR A O 1
ATOM 583 N N . GLU A 1 74 ? -3.396 1.674 18.475 1.00 72.50 74 GLU A N 1
ATOM 584 C CA . GLU A 1 74 ? -3.043 1.961 19.862 1.00 72.50 74 GLU A CA 1
ATOM 585 C C . GLU A 1 74 ? -3.823 3.192 20.322 1.00 72.50 74 GLU A C 1
ATOM 587 O O . GLU A 1 74 ? -3.674 4.294 19.789 1.00 72.50 74 GLU A O 1
ATOM 592 N N . ARG A 1 75 ? -4.697 3.012 21.316 1.00 63.91 75 ARG A N 1
ATOM 593 C CA . ARG A 1 75 ? -5.414 4.136 21.918 1.00 63.91 75 ARG A CA 1
ATOM 594 C C . ARG A 1 75 ? -4.414 4.955 22.729 1.00 63.91 75 ARG A C 1
ATOM 596 O O . ARG A 1 75 ? -3.918 4.473 23.743 1.00 63.91 75 ARG A O 1
ATOM 603 N N . SER A 1 76 ? -4.159 6.203 22.343 1.00 49.16 76 SER A N 1
ATOM 604 C CA . SER A 1 76 ? -3.510 7.138 23.265 1.00 49.16 76 SER A CA 1
ATOM 605 C C . SER A 1 76 ? -4.515 7.509 24.365 1.00 49.16 76 SER A C 1
ATOM 607 O O . SER A 1 76 ? -5.619 7.960 24.041 1.00 49.16 76 SER A O 1
ATOM 609 N N . PRO A 1 77 ? -4.198 7.326 25.660 1.00 42.28 77 PRO A N 1
ATOM 610 C CA . PRO A 1 77 ? -5.063 7.739 26.754 1.00 42.28 77 PRO A CA 1
ATOM 611 C C . PRO A 1 77 ? -4.937 9.255 26.928 1.00 42.28 77 PRO A C 1
ATOM 613 O O . PRO A 1 77 ? -4.302 9.743 27.858 1.00 42.28 77 PRO A O 1
ATOM 616 N N . ARG A 1 78 ? -5.512 10.038 26.015 1.00 45.09 78 ARG A N 1
ATOM 617 C CA . ARG A 1 78 ? -5.698 11.473 26.238 1.00 45.09 78 ARG A CA 1
ATOM 618 C C . ARG A 1 78 ? -7.138 11.854 25.961 1.00 45.09 78 ARG A C 1
ATOM 620 O O . ARG A 1 78 ? -7.690 11.536 24.912 1.00 45.09 78 ARG A O 1
ATOM 627 N N . LYS A 1 79 ? -7.725 12.520 26.961 1.00 41.78 79 LYS A N 1
ATOM 628 C CA . LYS A 1 79 ? -9.034 13.172 26.910 1.00 41.78 79 LYS A CA 1
ATOM 629 C C . LYS A 1 79 ? -9.177 13.947 25.602 1.00 41.78 79 LYS A C 1
ATOM 631 O O . LYS A 1 79 ? -8.218 14.557 25.126 1.00 41.78 79 LYS A O 1
ATOM 636 N N . SER A 1 80 ? -10.377 13.900 25.042 1.00 44.22 80 SER A N 1
ATOM 637 C CA . SER A 1 80 ? -10.876 14.898 24.106 1.00 44.22 80 SER A CA 1
ATOM 638 C C . SER A 1 80 ? -10.666 16.285 24.725 1.00 44.22 80 SER A C 1
ATOM 640 O O . SER A 1 80 ? -11.385 16.676 25.642 1.00 44.22 80 SER A O 1
ATOM 642 N N . SER A 1 81 ? -9.617 16.985 24.305 1.00 48.31 81 SER A N 1
ATOM 643 C CA . SER A 1 81 ? -9.643 18.443 24.296 1.00 48.31 81 SER A CA 1
ATOM 644 C C . SER A 1 81 ? -10.502 18.827 23.101 1.00 48.31 81 SER A C 1
ATOM 646 O O . SER A 1 81 ? -10.312 18.219 22.045 1.00 48.31 81 SER A O 1
ATOM 648 N N . ASP A 1 82 ? -11.439 19.758 23.281 1.00 47.12 82 ASP A N 1
ATOM 649 C CA . ASP A 1 82 ? -12.236 20.325 22.191 1.00 47.12 82 ASP A CA 1
ATOM 650 C C . ASP A 1 82 ? -11.337 20.588 20.978 1.00 47.12 82 ASP A C 1
ATOM 652 O O . ASP A 1 82 ? -10.331 21.295 21.060 1.00 47.12 82 ASP A O 1
ATOM 656 N N . ASP A 1 83 ? -11.641 19.885 19.889 1.00 53.19 83 ASP A N 1
ATOM 657 C CA . ASP A 1 83 ? -10.824 19.833 18.684 1.00 53.19 83 ASP A CA 1
ATOM 658 C C . ASP A 1 83 ? -11.197 21.039 17.822 1.00 53.19 83 ASP A C 1
ATOM 660 O O . ASP A 1 83 ? -11.953 20.933 16.856 1.00 53.19 83 ASP A O 1
ATOM 664 N N . ASP A 1 84 ? -10.691 22.207 18.217 1.00 53.72 84 ASP A N 1
ATOM 665 C CA . ASP A 1 84 ? -10.734 23.434 17.423 1.00 53.72 84 ASP A CA 1
ATOM 666 C C . ASP A 1 84 ? -9.758 23.287 16.245 1.00 53.72 84 ASP A C 1
ATOM 668 O O . ASP A 1 84 ? -8.696 23.910 16.163 1.00 53.72 84 ASP A O 1
ATOM 672 N N . ARG A 1 85 ? -10.084 22.387 15.311 1.00 59.34 85 ARG A N 1
ATOM 673 C CA . ARG A 1 85 ? -9.374 22.330 14.037 1.00 59.34 85 ARG A CA 1
ATOM 674 C C . ARG A 1 85 ? -9.776 23.528 13.224 1.00 59.34 85 ARG A C 1
ATOM 676 O O . ARG A 1 85 ? -10.890 23.607 12.707 1.00 59.34 85 ARG A O 1
ATOM 683 N N . SER A 1 86 ? -8.817 24.425 13.055 1.00 65.81 86 SER A N 1
ATOM 684 C CA . SER A 1 86 ? -8.907 25.471 12.058 1.00 65.81 86 SER A CA 1
ATOM 685 C C . SER A 1 86 ? -9.223 24.834 10.705 1.00 65.81 86 SER A C 1
ATOM 687 O O . SER A 1 86 ? -8.520 23.935 10.239 1.00 65.81 86 SER A O 1
ATOM 689 N N . VAL A 1 87 ? -10.271 25.322 10.041 1.00 73.44 87 VAL A N 1
ATOM 690 C CA . VAL A 1 87 ? -10.605 24.971 8.649 1.00 73.44 87 VAL A CA 1
ATOM 691 C C . VAL A 1 87 ? -9.371 25.109 7.739 1.00 73.44 87 VAL A C 1
ATOM 693 O O . VAL A 1 87 ? -9.223 24.360 6.772 1.00 73.44 87 VAL A O 1
ATOM 696 N N . GLY A 1 88 ? -8.442 26.007 8.093 1.00 74.44 88 GLY A N 1
ATOM 697 C CA . GLY A 1 88 ? -7.149 26.165 7.434 1.00 74.44 88 GLY A CA 1
ATOM 698 C C . GLY A 1 88 ? -6.299 24.891 7.416 1.00 74.44 88 GLY A C 1
ATOM 699 O O . GLY A 1 88 ? -5.773 24.548 6.361 1.00 74.44 88 GLY A O 1
ATOM 700 N N . ASP A 1 89 ? -6.221 24.139 8.516 1.00 77.12 89 ASP A N 1
ATOM 701 C CA . ASP A 1 89 ? -5.384 22.930 8.607 1.00 77.12 89 ASP A CA 1
ATOM 702 C C . ASP A 1 89 ? -5.902 21.816 7.693 1.00 77.12 89 ASP A C 1
ATOM 704 O O . ASP A 1 89 ? -5.137 21.106 7.035 1.00 77.12 89 ASP A O 1
ATOM 708 N N . VAL A 1 90 ? -7.227 21.703 7.595 1.00 78.12 90 VAL A N 1
ATOM 709 C CA . VAL A 1 90 ? -7.899 20.752 6.707 1.00 78.12 90 VAL A CA 1
ATOM 710 C C . VAL A 1 90 ? -7.633 21.104 5.241 1.00 78.12 90 VAL A C 1
ATOM 712 O O . VAL A 1 90 ? -7.283 20.228 4.447 1.00 78.12 90 VAL A O 1
ATOM 715 N N . ILE A 1 91 ? -7.744 22.387 4.878 1.00 84.69 91 ILE A N 1
ATOM 716 C CA . ILE A 1 91 ? -7.467 22.867 3.516 1.00 84.69 91 ILE A CA 1
ATOM 717 C C . ILE A 1 91 ? -5.997 22.637 3.149 1.00 84.69 91 ILE A C 1
ATOM 719 O O . ILE A 1 91 ? -5.719 22.105 2.073 1.00 84.69 91 ILE A O 1
ATOM 723 N N . ILE A 1 92 ? -5.059 22.980 4.038 1.00 87.25 92 ILE A N 1
ATOM 724 C CA . ILE A 1 92 ? -3.620 22.765 3.826 1.00 87.25 92 ILE A CA 1
ATOM 725 C C . ILE A 1 92 ? -3.329 21.274 3.622 1.00 87.25 92 ILE A C 1
ATOM 727 O O . ILE A 1 92 ? -2.590 20.914 2.705 1.00 87.25 92 ILE A O 1
ATOM 731 N N . GLY A 1 93 ? -3.956 20.400 4.413 1.00 86.00 93 GLY A N 1
ATOM 732 C CA . GLY A 1 93 ? -3.843 18.953 4.259 1.00 86.00 93 GLY A CA 1
ATOM 733 C C . GLY A 1 93 ? -4.289 18.460 2.879 1.00 86.00 93 GLY A C 1
ATOM 734 O O . GLY A 1 93 ? -3.551 17.732 2.213 1.00 86.00 93 GLY A O 1
ATOM 735 N N . TYR A 1 94 ? -5.459 18.894 2.400 1.00 86.75 94 TYR A N 1
ATOM 736 C CA . TYR A 1 94 ? -5.936 18.533 1.060 1.00 86.75 94 TYR A CA 1
ATOM 737 C C . TYR A 1 94 ? -5.051 19.094 -0.058 1.00 86.75 94 TYR A C 1
ATOM 739 O O . TYR A 1 94 ? -4.760 18.384 -1.023 1.00 86.75 94 TYR A O 1
ATOM 747 N N . LEU A 1 95 ? -4.578 20.335 0.074 1.00 92.06 95 LEU A N 1
ATOM 748 C CA . LEU A 1 95 ? -3.637 20.933 -0.873 1.00 92.06 95 LEU A CA 1
ATOM 749 C C . LEU A 1 95 ? -2.324 20.150 -0.928 1.00 92.06 95 LEU A C 1
ATOM 751 O O . LEU A 1 95 ? -1.814 19.907 -2.019 1.00 92.06 95 LEU A O 1
ATOM 755 N N . LEU A 1 96 ? -1.808 19.699 0.218 1.00 93.81 96 LEU A N 1
ATOM 756 C CA . LEU A 1 96 ? -0.608 18.870 0.282 1.00 93.81 96 LEU A CA 1
ATOM 757 C C . LEU A 1 96 ? -0.813 17.525 -0.427 1.00 93.81 96 LEU A C 1
ATOM 759 O O . LEU A 1 96 ? 0.046 17.113 -1.206 1.00 93.81 96 LEU A O 1
ATOM 763 N N . VAL A 1 97 ? -1.960 16.867 -0.222 1.00 93.19 97 VAL A N 1
ATOM 764 C CA . VAL A 1 97 ? -2.317 15.632 -0.944 1.00 93.19 97 VAL A CA 1
ATOM 765 C C . VAL A 1 97 ? -2.308 15.877 -2.453 1.00 93.19 97 VAL A C 1
ATOM 767 O O . VAL A 1 97 ? -1.638 15.151 -3.188 1.00 93.19 97 VAL A O 1
ATOM 770 N N . LEU A 1 98 ? -3.004 16.917 -2.923 1.00 93.56 98 LEU A N 1
ATOM 771 C CA . LEU A 1 98 ? -3.062 17.263 -4.346 1.00 93.56 98 LEU A CA 1
ATOM 772 C C . LEU A 1 98 ? -1.681 17.604 -4.910 1.00 93.56 98 LEU A C 1
ATOM 774 O O . LEU A 1 98 ? -1.344 17.168 -6.011 1.00 93.56 98 LEU A O 1
ATOM 778 N N . PHE A 1 99 ? -0.868 18.332 -4.149 1.00 94.75 99 PHE A N 1
ATOM 779 C CA . PHE A 1 99 ? 0.488 18.694 -4.533 1.00 94.75 99 PHE A CA 1
ATOM 780 C C . PHE A 1 99 ? 1.378 17.458 -4.689 1.00 94.75 99 PHE A C 1
ATOM 782 O O . PHE A 1 99 ? 2.054 17.323 -5.706 1.00 94.75 99 PHE A O 1
ATOM 789 N N . ILE A 1 100 ? 1.328 16.510 -3.749 1.00 93.50 100 ILE A N 1
ATOM 790 C CA . ILE A 1 100 ? 2.080 15.252 -3.850 1.00 93.50 100 ILE A CA 1
ATOM 791 C C . ILE A 1 100 ? 1.621 14.446 -5.068 1.00 93.50 100 ILE A C 1
ATOM 793 O O . ILE A 1 100 ? 2.454 14.007 -5.863 1.00 93.50 100 ILE A O 1
ATOM 797 N N . VAL A 1 101 ? 0.306 14.290 -5.262 1.00 94.38 101 VAL A N 1
ATOM 798 C CA . VAL A 1 101 ? -0.243 13.590 -6.435 1.00 94.38 101 VAL A CA 1
ATOM 799 C C . VAL A 1 101 ? 0.262 14.241 -7.724 1.00 94.38 101 VAL A C 1
ATOM 801 O O . VAL A 1 101 ? 0.740 13.542 -8.620 1.00 94.38 101 VAL A O 1
ATOM 804 N N . PHE A 1 102 ? 0.209 15.571 -7.805 1.00 94.56 102 PHE A N 1
ATOM 805 C CA . PHE A 1 102 ? 0.684 16.340 -8.949 1.00 94.56 102 PHE A CA 1
ATOM 806 C C . PHE A 1 102 ? 2.185 16.155 -9.196 1.00 94.56 102 PHE A C 1
ATOM 808 O O . PHE A 1 102 ? 2.577 15.882 -10.331 1.00 94.56 102 PHE A O 1
ATOM 815 N N . LEU A 1 103 ? 3.025 16.243 -8.157 1.00 93.75 103 LEU A N 1
ATOM 816 C CA . LEU A 1 103 ? 4.473 16.054 -8.275 1.00 93.75 103 LEU A CA 1
ATOM 817 C C . LEU A 1 103 ? 4.817 14.677 -8.838 1.00 93.75 103 LEU A C 1
ATOM 819 O O . LEU A 1 103 ? 5.550 14.583 -9.822 1.00 93.75 103 LEU A O 1
ATOM 823 N N . PHE A 1 104 ? 4.243 13.613 -8.272 1.00 91.94 104 PHE A N 1
ATOM 824 C CA . PHE A 1 104 ? 4.472 12.257 -8.770 1.00 91.94 104 PHE A CA 1
ATOM 825 C C . PHE A 1 104 ? 3.956 12.093 -10.197 1.00 91.94 104 PHE A C 1
ATOM 827 O O . PHE A 1 104 ? 4.625 11.490 -11.035 1.00 91.94 104 PHE A O 1
ATOM 834 N N . LYS A 1 105 ? 2.783 12.657 -10.509 1.00 92.44 105 LYS A N 1
ATOM 835 C CA . LYS A 1 105 ? 2.225 12.599 -11.862 1.00 92.44 105 LYS A CA 1
ATOM 836 C C . LYS A 1 105 ? 3.131 13.296 -12.879 1.00 92.44 105 LYS A C 1
ATOM 838 O O . LYS A 1 105 ? 3.321 12.748 -13.967 1.00 92.44 105 LYS A O 1
ATOM 843 N N . ARG A 1 106 ? 3.682 14.463 -12.524 1.00 91.19 106 ARG A N 1
ATOM 844 C CA . ARG A 1 106 ? 4.604 15.258 -13.351 1.00 91.19 106 ARG A CA 1
ATOM 845 C C . ARG A 1 106 ? 5.952 14.570 -13.529 1.00 91.19 106 ARG A C 1
ATOM 847 O O . ARG A 1 106 ? 6.530 14.658 -14.604 1.00 91.19 106 ARG A O 1
ATOM 854 N N . ALA A 1 107 ? 6.418 13.858 -12.509 1.00 87.31 107 ALA A N 1
ATOM 855 C CA . ALA A 1 107 ? 7.645 13.074 -12.569 1.00 87.31 107 ALA A CA 1
ATOM 856 C C . ALA A 1 107 ? 7.502 11.780 -13.407 1.00 87.31 107 ALA A C 1
ATOM 858 O O . ALA A 1 107 ? 8.482 11.088 -13.652 1.00 87.31 107 ALA A O 1
ATOM 859 N N . GLY A 1 108 ? 6.296 11.482 -13.909 1.00 85.50 108 GLY A N 1
ATOM 860 C CA . GLY A 1 108 ? 6.036 10.376 -14.835 1.00 85.50 108 GLY A CA 1
ATOM 861 C C . GLY A 1 108 ? 5.350 9.172 -14.196 1.00 85.50 108 GLY A C 1
ATOM 862 O O . GLY A 1 108 ? 5.023 8.220 -14.899 1.00 85.50 108 GLY A O 1
ATOM 863 N N . ALA A 1 109 ? 5.056 9.211 -12.893 1.00 87.94 109 ALA A N 1
ATOM 864 C CA . ALA A 1 109 ? 4.382 8.109 -12.222 1.00 87.94 109 ALA A CA 1
ATOM 865 C C . ALA A 1 109 ? 2.961 7.876 -12.771 1.00 87.94 109 ALA A C 1
ATOM 867 O O . ALA A 1 109 ? 2.227 8.794 -13.183 1.00 87.94 109 ALA A O 1
ATOM 868 N N . GLY A 1 110 ? 2.538 6.613 -12.748 1.00 89.00 110 GLY A N 1
ATOM 869 C CA . GLY A 1 110 ? 1.162 6.234 -13.030 1.00 89.00 110 GLY A CA 1
ATOM 870 C C . GLY A 1 110 ? 0.187 6.759 -11.969 1.00 89.00 110 GLY A C 1
ATOM 871 O O . GLY A 1 110 ? 0.517 6.820 -10.791 1.00 89.00 110 GLY A O 1
ATOM 872 N N . TRP A 1 111 ? -1.049 7.070 -12.385 1.00 92.06 111 TRP A N 1
ATOM 873 C CA . TRP A 1 111 ? -2.126 7.553 -11.498 1.00 92.06 111 TRP A CA 1
ATOM 874 C C . TRP A 1 111 ? -2.250 6.809 -10.160 1.00 92.06 111 TRP A C 1
ATOM 876 O O . TRP A 1 111 ? -2.344 7.463 -9.132 1.00 92.06 111 TRP A O 1
ATOM 886 N N . PHE A 1 112 ? -2.216 5.472 -10.150 1.00 94.12 112 PHE A N 1
ATOM 887 C CA . PHE A 1 112 ? -2.331 4.698 -8.909 1.00 94.12 112 PHE A CA 1
ATOM 888 C C . PHE A 1 112 ? -1.168 4.940 -7.940 1.00 94.12 112 PHE A C 1
ATOM 890 O O . PHE A 1 112 ? -1.411 5.111 -6.750 1.00 94.12 112 PHE A O 1
ATOM 897 N N . LEU A 1 113 ? 0.072 5.022 -8.439 1.00 92.12 113 LEU A N 1
ATOM 898 C CA . LEU A 1 113 ? 1.231 5.338 -7.602 1.00 92.12 113 LEU A CA 1
ATOM 899 C C . LEU A 1 113 ? 1.151 6.780 -7.090 1.00 92.12 113 LEU A C 1
ATOM 901 O O . LEU A 1 113 ? 1.355 7.017 -5.906 1.00 92.12 113 LEU A O 1
ATOM 905 N N . SER A 1 114 ? 0.787 7.735 -7.952 1.00 93.62 114 SER A N 1
ATOM 906 C CA . SER A 1 114 ? 0.599 9.135 -7.553 1.00 93.62 114 SER A CA 1
ATOM 907 C C . SER A 1 114 ? -0.463 9.276 -6.459 1.00 93.62 114 SER A C 1
ATOM 909 O O . SER A 1 114 ? -0.226 9.942 -5.455 1.00 93.62 114 SER A O 1
ATOM 911 N N . LEU A 1 115 ? -1.611 8.612 -6.624 1.00 95.44 115 LEU A N 1
ATOM 912 C CA . LEU A 1 115 ? -2.693 8.600 -5.640 1.00 95.44 115 LEU A CA 1
ATOM 913 C C . LEU A 1 115 ? -2.267 7.928 -4.340 1.00 95.44 115 LEU A C 1
ATOM 915 O O . LEU A 1 115 ? -2.576 8.456 -3.283 1.00 95.44 115 LEU A O 1
ATOM 919 N N . LEU A 1 116 ? -1.528 6.819 -4.395 1.00 95.06 116 LEU A N 1
ATOM 920 C CA . LEU A 1 116 ? -1.003 6.150 -3.204 1.00 95.06 116 LEU A CA 1
ATOM 921 C C . LEU A 1 116 ? -0.077 7.069 -2.396 1.00 95.06 116 LEU A C 1
ATOM 923 O O . LEU A 1 116 ? -0.184 7.134 -1.171 1.00 95.06 116 LEU A O 1
ATOM 927 N N . MET A 1 117 ? 0.800 7.805 -3.084 1.00 93.44 117 MET A N 1
ATOM 928 C CA . MET A 1 117 ? 1.708 8.764 -2.454 1.00 93.44 117 MET A CA 1
ATOM 929 C C . MET A 1 117 ? 0.968 9.977 -1.879 1.00 93.44 117 MET A C 1
ATOM 931 O O . MET A 1 117 ? 1.398 10.520 -0.873 1.00 93.44 117 MET A O 1
ATOM 935 N N . GLY A 1 118 ? -0.162 10.392 -2.449 1.00 93.19 118 GLY A N 1
ATOM 936 C CA . GLY A 1 118 ? -1.037 11.369 -1.792 1.00 93.19 118 GLY A CA 1
ATOM 937 C C . GLY A 1 118 ? -1.826 10.766 -0.624 1.00 93.19 118 GLY A C 1
ATOM 938 O O . GLY A 1 118 ? -2.037 11.413 0.401 1.00 93.19 118 GLY A O 1
ATOM 939 N N . TYR A 1 119 ? -2.255 9.511 -0.760 1.00 94.06 119 TYR A N 1
ATOM 940 C CA . TYR A 1 119 ? -3.190 8.869 0.156 1.00 94.06 119 TYR A CA 1
ATOM 941 C C . TYR A 1 119 ? -2.611 8.649 1.549 1.00 94.06 119 TYR A C 1
ATOM 943 O O . TYR A 1 119 ? -3.350 8.770 2.517 1.00 94.06 119 TYR A O 1
ATOM 951 N N . TRP A 1 120 ? -1.313 8.364 1.698 1.00 89.25 120 TRP A N 1
ATOM 952 C CA . TRP A 1 120 ? -0.752 8.173 3.041 1.00 89.25 120 TRP A CA 1
ATOM 953 C C . TRP A 1 120 ? -0.872 9.440 3.905 1.00 89.25 120 TRP A C 1
ATOM 955 O O . TRP A 1 120 ? -1.149 9.328 5.097 1.00 89.25 120 TRP A O 1
ATOM 965 N N . VAL A 1 121 ? -0.753 10.636 3.312 1.00 90.50 121 VAL A N 1
ATOM 966 C CA . VAL A 1 121 ? -0.986 11.908 4.017 1.00 90.50 121 VAL A CA 1
ATOM 967 C C . VAL A 1 121 ? -2.450 12.019 4.423 1.00 90.50 121 VAL A C 1
ATOM 969 O O . VAL A 1 121 ? -2.751 12.315 5.577 1.00 90.50 121 VAL A O 1
ATOM 972 N N . LEU A 1 122 ? -3.365 11.715 3.498 1.00 91.31 122 LEU A N 1
ATOM 973 C CA . LEU A 1 122 ? -4.798 11.700 3.787 1.00 91.31 122 LEU A CA 1
ATOM 974 C C . LEU A 1 122 ? -5.139 10.706 4.906 1.00 91.31 122 LEU A C 1
ATOM 976 O O . LEU A 1 122 ? -5.926 11.025 5.789 1.00 91.31 122 LEU A O 1
ATOM 980 N N . TYR A 1 123 ? -4.522 9.526 4.907 1.00 91.06 123 TYR A N 1
ATOM 981 C CA . TYR A 1 123 ? -4.683 8.518 5.949 1.00 91.06 123 TYR A CA 1
ATOM 982 C C . TYR A 1 123 ? -4.219 9.037 7.313 1.00 91.06 123 TYR A C 1
ATOM 984 O O . TYR A 1 123 ? -4.941 8.885 8.294 1.00 91.06 123 TYR A O 1
ATOM 992 N N . VAL A 1 124 ? -3.066 9.709 7.381 1.00 88.38 124 VAL A N 1
ATOM 993 C CA . VAL A 1 124 ? -2.589 10.344 8.620 1.00 88.38 124 VAL A CA 1
ATOM 994 C C . VAL A 1 124 ? -3.585 11.398 9.109 1.00 88.38 124 VAL A C 1
ATOM 996 O O . VAL A 1 124 ? -3.945 11.385 10.284 1.00 88.38 124 VAL A O 1
ATOM 999 N N . LEU A 1 125 ? -4.101 12.253 8.222 1.00 87.12 125 LEU A N 1
ATOM 1000 C CA . LEU A 1 125 ? -5.125 13.241 8.580 1.00 87.12 125 LEU A CA 1
ATOM 1001 C C . LEU A 1 125 ? -6.403 12.573 9.101 1.00 87.12 125 LEU A C 1
ATOM 1003 O O . LEU A 1 125 ? -6.928 12.992 10.129 1.00 87.12 125 LEU A O 1
ATOM 1007 N N . ILE A 1 126 ? -6.863 11.499 8.450 1.00 87.62 126 ILE A N 1
ATOM 1008 C CA . ILE A 1 126 ? -8.015 10.703 8.892 1.00 87.62 126 ILE A CA 1
ATOM 1009 C C . ILE A 1 126 ? -7.764 10.114 10.283 1.00 87.62 126 ILE A C 1
ATOM 1011 O O . ILE A 1 126 ? -8.649 10.200 11.128 1.00 87.62 126 ILE A O 1
ATOM 1015 N N . ILE A 1 127 ? -6.581 9.552 10.554 1.00 85.44 127 ILE A N 1
ATOM 1016 C CA . ILE A 1 127 ? -6.251 9.016 11.883 1.00 85.44 127 ILE A CA 1
ATOM 1017 C C . ILE A 1 127 ? -6.296 10.118 12.929 1.00 85.44 127 ILE A C 1
ATOM 1019 O O . ILE A 1 127 ? -6.852 9.910 14.002 1.00 85.44 127 ILE A O 1
ATOM 1023 N N . ILE A 1 128 ? -5.724 11.284 12.630 1.00 83.75 128 ILE A N 1
ATOM 1024 C CA . ILE A 1 128 ? -5.740 12.406 13.561 1.00 83.75 128 ILE A CA 1
ATOM 1025 C C . ILE A 1 128 ? -7.199 12.830 13.794 1.00 83.75 128 ILE A C 1
ATOM 1027 O O . ILE A 1 128 ? -7.609 12.946 14.944 1.00 83.75 128 ILE A O 1
ATOM 1031 N N . SER A 1 129 ? -8.008 13.010 12.737 1.00 81.50 129 SER A N 1
ATOM 1032 C CA . SER A 1 129 ? -9.442 13.400 12.775 1.00 81.50 129 SER A CA 1
ATOM 1033 C C . SER A 1 129 ? -10.335 12.434 13.523 1.00 81.50 129 SER A C 1
ATOM 1035 O O . SER A 1 129 ? -11.211 12.846 14.271 1.00 81.50 129 SER A O 1
ATOM 1037 N N . TYR A 1 130 ? -10.113 11.148 13.321 1.00 81.00 130 TYR A N 1
ATOM 1038 C CA . TYR A 1 130 ? -10.969 10.094 13.830 1.00 81.00 130 TYR A CA 1
ATOM 1039 C C . TYR A 1 130 ? -10.200 9.220 14.810 1.00 81.00 130 TYR A C 1
ATOM 1041 O O . TYR A 1 130 ? -10.397 8.004 14.838 1.00 81.00 130 TYR A O 1
ATOM 1049 N N . ARG A 1 131 ? -9.333 9.834 15.628 1.00 78.38 131 ARG A N 1
ATOM 1050 C CA . ARG A 1 131 ? -8.442 9.104 16.540 1.00 78.38 131 ARG A CA 1
ATOM 1051 C C . ARG A 1 131 ? -9.204 8.190 17.489 1.00 78.38 131 ARG A C 1
ATOM 1053 O O . ARG A 1 131 ? -8.668 7.167 17.892 1.00 78.38 131 ARG A O 1
ATOM 1060 N N . ASP A 1 132 ? -10.445 8.536 17.823 1.00 79.31 132 ASP A N 1
ATOM 1061 C CA . ASP A 1 132 ? -11.300 7.774 18.737 1.00 79.31 132 ASP A CA 1
ATOM 1062 C C . ASP A 1 132 ? -12.099 6.668 18.026 1.00 79.31 132 ASP A C 1
ATOM 1064 O O . ASP A 1 132 ? -12.670 5.787 18.666 1.00 79.31 132 ASP A O 1
ATOM 1068 N N . SER A 1 133 ? -12.114 6.663 16.690 1.00 85.19 133 SER A N 1
ATOM 1069 C CA . SER A 1 133 ? -12.828 5.671 15.895 1.00 85.19 133 SER A CA 1
ATOM 1070 C C . SER A 1 133 ? -11.886 4.589 15.386 1.00 85.19 133 SER A C 1
ATOM 1072 O O . SER A 1 133 ? -11.330 4.649 14.286 1.00 85.19 133 SER A O 1
ATOM 1074 N N . ARG A 1 134 ? -11.795 3.511 16.168 1.00 87.12 134 ARG A N 1
ATOM 1075 C CA . ARG A 1 134 ? -11.102 2.275 15.779 1.00 87.12 134 ARG A CA 1
ATOM 1076 C C . ARG A 1 134 ? -11.589 1.735 14.430 1.00 87.12 134 ARG A C 1
ATOM 1078 O O . ARG A 1 134 ? -10.796 1.225 13.646 1.00 87.12 134 ARG A O 1
ATOM 1085 N N . ARG A 1 135 ? -12.886 1.874 14.126 1.00 89.25 135 ARG A N 1
ATOM 1086 C CA . ARG A 1 135 ? -13.450 1.469 12.828 1.00 89.25 135 ARG A CA 1
ATOM 1087 C C . ARG A 1 135 ? -12.821 2.261 11.687 1.00 89.25 135 ARG A C 1
ATOM 1089 O O . ARG A 1 135 ? -12.307 1.653 10.753 1.00 89.25 135 ARG A O 1
ATOM 1096 N N . VAL A 1 136 ? -12.824 3.592 11.778 1.00 89.62 136 VAL A N 1
ATOM 1097 C CA . VAL A 1 136 ? -12.269 4.458 10.726 1.00 89.62 136 VAL A CA 1
ATOM 1098 C C . VAL A 1 136 ? -10.786 4.161 10.502 1.00 89.62 136 VAL A C 1
ATOM 1100 O O . VAL A 1 136 ? -10.379 4.030 9.350 1.00 89.62 136 VAL A O 1
ATOM 1103 N N . PHE A 1 137 ? -10.014 3.940 11.573 1.00 90.88 137 PHE A N 1
ATOM 1104 C CA . PHE A 1 137 ? -8.600 3.560 11.484 1.00 90.88 137 PHE A CA 1
ATOM 1105 C C . PHE A 1 137 ? -8.366 2.337 10.582 1.00 90.88 137 PHE A C 1
ATOM 1107 O O . PHE A 1 137 ? -7.511 2.375 9.702 1.00 90.88 137 PHE A O 1
ATOM 1114 N N . TYR A 1 138 ? -9.133 1.254 10.759 1.00 93.06 138 TYR A N 1
ATOM 1115 C CA . TYR A 1 138 ? -8.935 0.038 9.963 1.00 93.06 138 TYR A CA 1
ATOM 1116 C C . TYR A 1 138 ? -9.575 0.108 8.571 1.00 93.06 138 TYR A C 1
ATOM 1118 O O . TYR A 1 138 ? -8.973 -0.371 7.611 1.00 93.06 138 TYR A O 1
ATOM 1126 N N . TYR A 1 139 ? -10.748 0.732 8.412 1.00 94.19 139 TYR A N 1
ATOM 1127 C CA . TYR A 1 139 ? -11.374 0.876 7.089 1.00 94.19 139 TYR A CA 1
ATOM 1128 C C . TYR A 1 139 ? -10.558 1.774 6.152 1.00 94.19 139 TYR A C 1
ATOM 1130 O O . TYR A 1 139 ? -10.454 1.483 4.960 1.00 94.19 139 TYR A O 1
ATOM 1138 N N . ALA A 1 140 ? -9.902 2.807 6.685 1.00 93.88 140 ALA A N 1
ATOM 1139 C CA . ALA A 1 140 ? -9.016 3.674 5.913 1.00 93.88 140 ALA A CA 1
ATOM 1140 C C . ALA A 1 140 ? -7.744 2.956 5.414 1.00 93.88 140 ALA A C 1
ATOM 1142 O O . ALA A 1 140 ? -6.967 3.518 4.654 1.00 93.88 140 ALA A O 1
ATOM 1143 N N . LYS A 1 141 ? -7.516 1.688 5.771 1.00 95.06 141 LYS A N 1
ATOM 1144 C CA . LYS A 1 141 ? -6.405 0.909 5.210 1.00 95.06 141 LYS A CA 1
ATOM 1145 C C . LYS A 1 141 ? -6.709 0.285 3.854 1.00 95.06 141 LYS A C 1
ATOM 1147 O O . LYS A 1 141 ? -5.781 -0.039 3.115 1.00 95.06 141 LYS A O 1
ATOM 1152 N N . VAL A 1 142 ? -7.989 0.121 3.513 1.00 96.12 142 VAL A N 1
ATOM 1153 C CA . VAL A 1 142 ? -8.431 -0.517 2.262 1.00 96.12 142 VAL A CA 1
ATOM 1154 C C . VAL A 1 142 ? -7.786 0.116 1.022 1.00 96.12 142 VAL A C 1
ATOM 1156 O O . VAL A 1 142 ? -7.275 -0.632 0.182 1.00 96.12 142 VAL A O 1
ATOM 1159 N N . PRO A 1 143 ? -7.717 1.457 0.889 1.00 96.56 143 PRO A N 1
ATOM 1160 C CA . PRO A 1 143 ? -7.134 2.053 -0.305 1.00 96.56 143 PRO A CA 1
ATOM 1161 C C . PRO A 1 143 ? -5.645 1.755 -0.481 1.00 96.56 143 PRO A C 1
ATOM 1163 O O . PRO A 1 143 ? -5.204 1.707 -1.623 1.00 96.56 143 PRO A O 1
ATOM 1166 N N . PHE A 1 144 ? -4.874 1.468 0.579 1.00 96.12 144 PHE A N 1
ATOM 1167 C CA . PHE A 1 144 ? -3.471 1.065 0.411 1.00 96.12 144 PHE A CA 1
ATOM 1168 C C . PHE A 1 144 ? -3.342 -0.201 -0.435 1.00 96.12 144 PHE A C 1
ATOM 1170 O O . PHE A 1 144 ? -2.501 -0.237 -1.326 1.00 96.12 144 PHE A O 1
ATOM 1177 N N . VAL A 1 145 ? -4.200 -1.200 -0.202 1.00 96.50 145 VAL A N 1
ATOM 1178 C CA . VAL A 1 145 ? -4.194 -2.468 -0.948 1.00 96.50 145 VAL A CA 1
ATOM 1179 C C . VAL A 1 145 ? -4.665 -2.274 -2.389 1.00 96.50 145 VAL A C 1
ATOM 1181 O O . VAL A 1 145 ? -4.066 -2.810 -3.323 1.00 96.50 145 VAL A O 1
ATOM 1184 N N . LEU A 1 146 ? -5.727 -1.491 -2.589 1.00 96.94 146 LEU A N 1
ATOM 1185 C CA . LEU A 1 146 ? -6.272 -1.248 -3.925 1.00 96.94 146 LEU A CA 1
ATOM 1186 C C . LEU A 1 146 ? -5.313 -0.418 -4.785 1.00 96.94 146 LEU A C 1
ATOM 1188 O O . LEU A 1 146 ? -5.084 -0.743 -5.949 1.00 96.94 146 LEU A O 1
ATOM 1192 N N . LEU A 1 147 ? -4.725 0.634 -4.214 1.00 97.00 147 LEU A N 1
ATOM 1193 C CA . LEU A 1 147 ? -3.810 1.522 -4.924 1.00 97.00 147 LEU A CA 1
ATOM 1194 C C . LEU A 1 147 ? -2.451 0.856 -5.181 1.00 97.00 147 LEU A C 1
ATOM 1196 O O . LEU A 1 147 ? -1.912 1.037 -6.271 1.00 97.00 147 LEU A O 1
ATOM 1200 N N . SER A 1 148 ? -1.913 0.051 -4.254 1.00 96.62 148 SER A N 1
ATOM 1201 C CA . SER A 1 148 ? -0.671 -0.707 -4.491 1.00 96.62 148 SER A CA 1
ATOM 1202 C C . SER A 1 148 ? -0.848 -1.753 -5.597 1.00 96.62 148 SER A C 1
ATOM 1204 O O . SER A 1 148 ? -0.022 -1.832 -6.506 1.00 96.62 148 SER A O 1
ATOM 1206 N N . THR A 1 149 ? -1.954 -2.504 -5.575 1.00 96.44 149 THR A N 1
ATOM 1207 C CA . THR A 1 149 ? -2.270 -3.505 -6.604 1.00 96.44 149 THR A CA 1
ATOM 1208 C C . THR A 1 149 ? -2.529 -2.833 -7.952 1.00 96.44 149 THR A C 1
ATOM 1210 O O . THR A 1 149 ? -2.002 -3.264 -8.976 1.00 96.44 149 THR A O 1
ATOM 1213 N N . GLY A 1 150 ? -3.286 -1.732 -7.964 1.00 95.56 150 GLY A N 1
ATOM 1214 C CA . GLY A 1 150 ? -3.538 -0.946 -9.171 1.00 95.56 150 GLY A CA 1
ATOM 1215 C C . GLY A 1 150 ? -2.263 -0.341 -9.763 1.00 95.56 150 GLY A C 1
ATOM 1216 O O . GLY A 1 150 ? -2.096 -0.340 -10.982 1.00 95.56 150 GLY A O 1
ATOM 1217 N N . ALA A 1 151 ? -1.331 0.123 -8.923 1.00 95.00 151 ALA A N 1
ATOM 1218 C CA . ALA A 1 151 ? -0.027 0.614 -9.366 1.00 95.00 151 ALA A CA 1
ATOM 1219 C C . ALA A 1 151 ? 0.788 -0.500 -10.025 1.00 95.00 151 ALA A C 1
ATOM 1221 O O . ALA A 1 151 ? 1.331 -0.294 -11.109 1.00 95.00 151 ALA A O 1
ATOM 1222 N N . LEU A 1 152 ? 0.795 -1.690 -9.424 1.00 95.06 152 LEU A N 1
ATOM 1223 C CA . LEU A 1 152 ? 1.484 -2.856 -9.961 1.00 95.06 152 LEU A CA 1
ATOM 1224 C C . LEU A 1 152 ? 0.929 -3.271 -11.331 1.00 95.06 152 LEU A C 1
ATOM 1226 O O . LEU A 1 152 ? 1.685 -3.410 -12.288 1.00 95.06 152 LEU A O 1
ATOM 1230 N N . VAL A 1 153 ? -0.396 -3.404 -11.451 1.00 94.81 153 VAL A N 1
ATOM 1231 C CA . VAL A 1 153 ? -1.055 -3.773 -12.717 1.00 94.81 153 VAL A CA 1
ATOM 1232 C C . VAL A 1 153 ? -0.842 -2.706 -13.787 1.00 94.81 153 VAL A C 1
ATOM 1234 O O . VAL A 1 153 ? -0.637 -3.040 -14.951 1.00 94.81 153 VAL A O 1
ATOM 1237 N N . LYS A 1 154 ? -0.868 -1.422 -13.417 1.00 92.62 154 LYS A N 1
ATOM 1238 C CA . LYS A 1 154 ? -0.643 -0.326 -14.361 1.00 92.62 154 LYS A CA 1
ATOM 1239 C C . LYS A 1 154 ? 0.789 -0.292 -14.891 1.00 92.62 154 LYS A C 1
ATOM 1241 O O . LYS A 1 154 ? 0.974 -0.006 -16.068 1.00 92.62 154 LYS A O 1
ATOM 1246 N N . GLU A 1 155 ? 1.771 -0.557 -14.036 1.00 90.69 155 GLU A N 1
ATOM 1247 C CA . GLU A 1 155 ? 3.186 -0.442 -14.395 1.00 90.69 155 GLU A CA 1
ATOM 1248 C C . GLU A 1 155 ? 3.697 -1.672 -15.156 1.00 90.69 155 GLU A C 1
ATOM 1250 O O . GLU A 1 155 ? 4.404 -1.547 -16.154 1.00 90.69 155 GLU A O 1
ATOM 1255 N N . PHE A 1 156 ? 3.309 -2.872 -14.722 1.00 89.75 156 PHE A N 1
ATOM 1256 C CA . PHE A 1 156 ? 3.775 -4.127 -15.317 1.00 89.75 156 PHE A CA 1
ATOM 1257 C C . PHE A 1 156 ? 2.821 -4.685 -16.382 1.00 89.75 156 PHE A C 1
ATOM 1259 O O . PHE A 1 156 ? 3.214 -5.535 -17.183 1.00 89.75 156 PHE A O 1
ATOM 1266 N N . GLY A 1 157 ? 1.577 -4.202 -16.425 1.00 88.12 157 GLY A N 1
ATOM 1267 C CA . GLY A 1 157 ? 0.506 -4.812 -17.206 1.00 88.12 157 GLY A CA 1
ATOM 1268 C C . GLY A 1 157 ? 0.044 -6.145 -16.607 1.00 88.12 157 GLY A C 1
ATOM 1269 O O . GLY A 1 157 ? 0.712 -6.756 -15.772 1.00 88.12 157 GLY A O 1
ATOM 1270 N N . LEU A 1 158 ? -1.108 -6.644 -17.059 1.00 85.38 158 LEU A N 1
ATOM 1271 C CA . LEU A 1 158 ? -1.633 -7.940 -16.619 1.00 85.38 158 LEU A CA 1
ATOM 1272 C C . LEU A 1 158 ? -0.979 -9.098 -17.400 1.00 85.38 158 LEU A C 1
ATOM 1274 O O . LEU A 1 158 ? -1.615 -9.787 -18.195 1.00 85.38 158 LEU A O 1
ATOM 1278 N N . GLN A 1 159 ? 0.328 -9.281 -17.224 1.00 88.00 159 GLN A N 1
ATOM 1279 C CA . GLN A 1 159 ? 1.086 -10.342 -17.892 1.00 88.00 159 GLN A CA 1
ATOM 1280 C C . GLN A 1 159 ? 0.890 -11.695 -17.194 1.00 88.00 159 GLN A C 1
ATOM 1282 O O . GLN A 1 159 ? 0.665 -11.749 -15.984 1.00 88.00 159 GLN A O 1
ATOM 1287 N N . ARG A 1 160 ? 1.062 -12.812 -17.924 1.00 80.69 160 ARG A N 1
ATOM 1288 C CA . ARG A 1 160 ? 0.952 -14.181 -17.365 1.00 80.69 160 ARG A CA 1
ATOM 1289 C C . ARG A 1 160 ? 1.801 -14.390 -16.105 1.00 80.69 160 ARG A C 1
ATOM 1291 O O . ARG A 1 160 ? 1.373 -15.100 -15.206 1.00 80.69 160 ARG A O 1
ATOM 1298 N N . GLY A 1 161 ? 2.966 -13.742 -16.029 1.00 84.94 161 GLY A N 1
ATOM 1299 C CA . GLY A 1 161 ? 3.861 -13.807 -14.873 1.00 84.94 161 GLY A CA 1
ATOM 1300 C C . GLY A 1 161 ? 3.395 -13.015 -13.647 1.00 84.94 161 GLY A C 1
ATOM 1301 O O . GLY A 1 161 ? 3.892 -13.273 -12.561 1.00 84.94 161 GLY A O 1
ATOM 1302 N N . LEU A 1 162 ? 2.449 -12.082 -13.777 1.00 91.19 162 LEU A N 1
ATOM 1303 C CA . LEU A 1 162 ? 1.948 -11.259 -12.669 1.00 91.19 162 LEU A CA 1
ATOM 1304 C C . LEU A 1 162 ? 0.598 -11.756 -12.127 1.00 91.19 162 LEU A C 1
ATOM 1306 O O . LEU A 1 162 ? 0.294 -11.562 -10.951 1.00 91.19 162 LEU A O 1
ATOM 1310 N N . ILE A 1 163 ? -0.201 -12.422 -12.970 1.00 92.19 163 ILE A N 1
ATOM 1311 C CA . ILE A 1 163 ? -1.545 -12.910 -12.619 1.00 92.19 163 ILE A CA 1
ATOM 1312 C C . ILE A 1 163 ? -1.550 -13.747 -11.326 1.00 92.19 163 ILE A C 1
ATOM 1314 O O . ILE A 1 163 ? -2.370 -13.442 -10.460 1.00 92.19 163 ILE A O 1
ATOM 1318 N N . PRO A 1 164 ? -0.659 -14.743 -11.122 1.00 92.88 164 PRO A N 1
ATOM 1319 C CA . PRO A 1 164 ? -0.675 -15.543 -9.897 1.00 92.88 164 PRO A CA 1
ATOM 1320 C C . PRO A 1 164 ? -0.450 -14.701 -8.637 1.00 92.88 164 PRO A C 1
ATOM 1322 O O . PRO A 1 164 ? -1.143 -14.888 -7.639 1.00 92.88 164 PRO A O 1
ATOM 1325 N N . PHE A 1 165 ? 0.471 -13.735 -8.705 1.00 94.56 165 PHE A N 1
ATOM 1326 C CA . PHE A 1 165 ? 0.743 -12.816 -7.604 1.00 94.56 165 PHE A CA 1
ATOM 1327 C C . PHE A 1 165 ? -0.479 -11.949 -7.283 1.00 94.56 165 PHE A C 1
ATOM 1329 O O . PHE A 1 165 ? -0.904 -11.892 -6.132 1.00 94.56 165 PHE A O 1
ATOM 1336 N N . VAL A 1 166 ? -1.087 -11.325 -8.297 1.00 95.25 166 VAL A N 1
ATOM 1337 C CA . VAL A 1 166 ? -2.272 -10.468 -8.118 1.00 95.25 166 VAL A CA 1
ATOM 1338 C C . VAL A 1 166 ? -3.450 -11.268 -7.567 1.00 95.25 166 VAL A C 1
ATOM 1340 O O . VAL A 1 166 ? -4.120 -10.808 -6.648 1.00 95.25 166 VAL A O 1
ATOM 1343 N N . MET A 1 167 ? -3.682 -12.483 -8.066 1.00 95.06 167 MET A N 1
ATOM 1344 C CA . MET A 1 167 ? -4.752 -13.349 -7.564 1.00 95.06 167 MET A CA 1
ATOM 1345 C C . MET A 1 167 ? -4.540 -13.710 -6.094 1.00 95.06 167 MET A C 1
ATOM 1347 O O . MET A 1 167 ? -5.461 -13.566 -5.293 1.00 95.06 167 MET A O 1
ATOM 1351 N N . ALA A 1 168 ? -3.330 -14.125 -5.715 1.00 94.19 168 ALA A N 1
ATOM 1352 C CA . ALA A 1 168 ? -3.025 -14.454 -4.327 1.00 94.19 168 ALA A CA 1
ATOM 1353 C C . ALA A 1 168 ? -3.131 -13.227 -3.405 1.00 94.19 168 ALA A C 1
ATOM 1355 O O . ALA A 1 168 ? -3.669 -13.334 -2.302 1.00 94.19 168 ALA A O 1
ATOM 1356 N N . TYR A 1 169 ? -2.699 -12.054 -3.876 1.00 95.69 169 TYR A N 1
ATOM 1357 C CA . TYR A 1 169 ? -2.879 -10.787 -3.171 1.00 95.69 169 TYR A CA 1
ATOM 1358 C C . TYR A 1 169 ? -4.371 -10.513 -2.925 1.00 95.69 169 TYR A C 1
ATOM 1360 O O . TYR A 1 169 ? -4.786 -10.318 -1.783 1.00 95.69 169 TYR A O 1
ATOM 1368 N N . LEU A 1 170 ? -5.210 -10.580 -3.960 1.00 96.19 170 LEU A N 1
ATOM 1369 C CA . LEU A 1 170 ? -6.649 -10.344 -3.819 1.00 96.19 170 LEU A CA 1
ATOM 1370 C C . LEU A 1 170 ? -7.326 -11.369 -2.899 1.00 96.19 170 LEU A C 1
ATOM 1372 O O . LEU A 1 170 ? -8.176 -10.989 -2.097 1.00 96.19 170 LEU A O 1
ATOM 1376 N N . VAL A 1 171 ? -6.925 -12.643 -2.949 1.00 95.69 171 VAL A N 1
ATOM 1377 C CA . VAL A 1 171 ? -7.421 -13.670 -2.018 1.00 95.69 171 VAL A CA 1
ATOM 1378 C C . VAL A 1 171 ? -7.063 -13.310 -0.577 1.00 95.69 171 VAL A C 1
ATOM 1380 O O . VAL A 1 171 ? -7.948 -13.287 0.275 1.00 95.69 171 VAL A O 1
ATOM 1383 N N . LEU A 1 172 ? -5.803 -12.965 -0.297 1.00 94.94 172 LEU A N 1
ATOM 1384 C CA . LEU A 1 172 ? -5.380 -12.526 1.037 1.00 94.94 172 LEU A CA 1
ATOM 1385 C C . LEU A 1 172 ? -6.129 -11.270 1.491 1.00 94.94 172 LEU A C 1
ATOM 1387 O O . LEU A 1 172 ? -6.485 -11.160 2.661 1.00 94.94 172 LEU A O 1
ATOM 1391 N N . PHE A 1 173 ? -6.421 -10.352 0.571 1.00 96.31 173 PHE A N 1
ATOM 1392 C CA . PHE A 1 173 ? -7.198 -9.155 0.866 1.00 96.31 173 PHE A CA 1
ATOM 1393 C C . PHE A 1 173 ? -8.645 -9.486 1.246 1.00 96.31 173 PHE A C 1
ATOM 1395 O O . PHE A 1 173 ? -9.144 -8.981 2.249 1.00 96.31 173 PHE A O 1
ATOM 1402 N N . VAL A 1 174 ? -9.302 -10.388 0.513 1.00 96.56 174 VAL A N 1
ATOM 1403 C CA . VAL A 1 174 ? -10.649 -10.873 0.853 1.00 96.56 174 VAL A CA 1
ATOM 1404 C C . VAL A 1 174 ? -10.651 -11.602 2.198 1.00 96.56 174 VAL A C 1
ATOM 1406 O O . VAL A 1 174 ? -11.563 -11.403 3.001 1.00 96.56 174 VAL A O 1
ATOM 1409 N N . LEU A 1 175 ? -9.628 -12.414 2.479 1.00 94.75 175 LEU A N 1
ATOM 1410 C CA . LEU A 1 175 ? -9.481 -13.087 3.771 1.00 94.75 175 LEU A CA 1
ATOM 1411 C C . LEU A 1 175 ? -9.301 -12.077 4.910 1.00 94.75 175 LEU A C 1
ATOM 1413 O O . LEU A 1 175 ? -9.970 -12.198 5.932 1.00 94.75 175 LEU A O 1
ATOM 1417 N N . TRP A 1 176 ? -8.490 -11.039 4.715 1.00 95.62 176 TRP A N 1
ATOM 1418 C CA . TRP A 1 176 ? -8.340 -9.956 5.687 1.00 95.62 176 TRP A CA 1
ATOM 1419 C C . TRP A 1 176 ? -9.650 -9.194 5.918 1.00 95.62 176 TRP A C 1
ATOM 1421 O O . TRP A 1 176 ? -10.028 -8.980 7.065 1.00 95.62 176 TRP A O 1
ATOM 1431 N N . LEU A 1 177 ? -10.396 -8.850 4.862 1.00 95.25 177 LEU A N 1
ATOM 1432 C CA . LEU A 1 177 ? -11.711 -8.207 4.989 1.00 95.25 177 LEU A CA 1
ATOM 1433 C C . LEU A 1 177 ? -12.717 -9.073 5.760 1.00 95.25 177 LEU A C 1
ATOM 1435 O O . LEU A 1 177 ? -13.575 -8.542 6.462 1.00 95.25 177 LEU A O 1
ATOM 1439 N N . LYS A 1 178 ? -12.634 -10.399 5.609 1.00 94.62 178 LYS A N 1
ATOM 1440 C CA . LYS A 1 178 ? -13.580 -11.349 6.203 1.00 94.62 178 LYS A CA 1
ATOM 1441 C C . LYS A 1 178 ? -13.232 -11.736 7.640 1.00 94.62 178 LYS A C 1
ATOM 1443 O O . LYS A 1 178 ? -14.145 -11.934 8.437 1.00 94.62 178 LYS A O 1
ATOM 1448 N N . PHE A 1 179 ? -11.949 -11.888 7.956 1.00 92.56 179 PHE A N 1
ATOM 1449 C CA . PHE A 1 179 ? -11.487 -12.441 9.231 1.00 92.56 179 PHE A CA 1
ATOM 1450 C C . PHE A 1 179 ? -10.847 -11.372 10.117 1.00 92.56 179 PHE A C 1
ATOM 1452 O O . PHE A 1 179 ? -11.373 -11.081 11.190 1.00 92.56 179 PHE A O 1
ATOM 1459 N N . ASP A 1 180 ? -9.782 -10.731 9.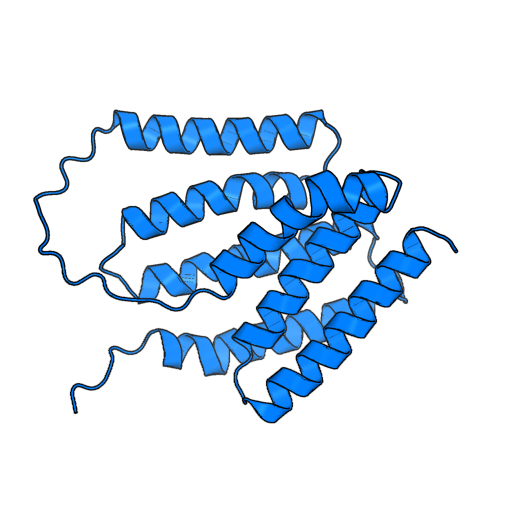639 1.00 91.19 180 ASP A N 1
ATOM 1460 C CA . ASP A 1 180 ? -9.013 -9.777 10.439 1.00 91.19 180 ASP A CA 1
ATOM 1461 C C . ASP A 1 180 ? -9.787 -8.479 10.680 1.00 91.19 180 ASP A C 1
ATOM 1463 O O . ASP A 1 180 ? -9.862 -8.008 11.808 1.00 91.19 180 ASP A O 1
ATOM 1467 N N . LEU A 1 181 ? -10.387 -7.877 9.650 1.00 91.19 181 LEU A N 1
ATOM 1468 C CA . LEU A 1 181 ? -11.029 -6.565 9.759 1.00 91.19 181 LEU A CA 1
ATOM 1469 C C . LEU A 1 181 ? -12.186 -6.548 10.786 1.00 91.19 181 LEU A C 1
ATOM 1471 O O . LEU A 1 181 ? -12.223 -5.632 11.616 1.00 91.19 181 LEU A O 1
ATOM 1475 N N . PRO A 1 182 ? -13.108 -7.533 10.825 1.00 90.69 182 PRO A N 1
ATOM 1476 C CA . PRO A 1 182 ? -14.142 -7.592 11.858 1.00 90.69 182 PRO A CA 1
ATOM 1477 C C . PRO A 1 182 ? -13.582 -7.821 13.262 1.00 90.69 182 PRO A C 1
ATOM 1479 O O . PRO A 1 182 ? -14.154 -7.335 14.233 1.00 90.69 182 PRO A O 1
ATOM 1482 N N . GLU A 1 183 ? -12.486 -8.565 13.400 1.00 87.69 183 GLU A N 1
ATOM 1483 C CA . GLU A 1 183 ? -11.834 -8.786 14.6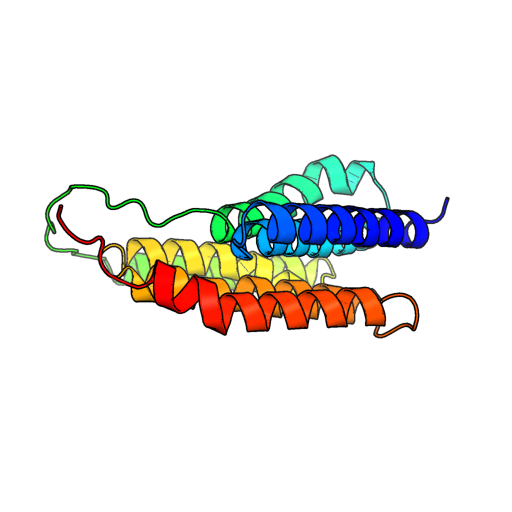92 1.00 87.69 183 GLU A CA 1
ATOM 1484 C C . GLU A 1 183 ? -11.112 -7.526 15.176 1.00 87.69 183 GLU A C 1
ATOM 1486 O O . GLU A 1 183 ? -11.304 -7.079 16.306 1.00 87.69 183 GLU A O 1
ATOM 1491 N N . LEU A 1 184 ? -10.368 -6.883 14.283 1.00 86.56 184 LEU A N 1
ATOM 1492 C CA . LEU A 1 184 ? -9.621 -5.665 14.546 1.00 86.56 184 LEU A CA 1
ATOM 1493 C C . LEU A 1 184 ? -10.517 -4.475 14.842 1.00 86.56 184 LEU A C 1
ATOM 1495 O O . LEU A 1 184 ? -10.070 -3.570 15.531 1.00 86.56 184 LEU A O 1
ATOM 1499 N N . THR A 1 185 ? -11.755 -4.451 14.357 1.00 86.38 185 THR A N 1
ATOM 1500 C CA . THR A 1 185 ? -12.702 -3.353 14.605 1.00 86.38 185 THR A CA 1
ATOM 1501 C C . THR A 1 185 ? -13.554 -3.538 15.859 1.00 86.38 185 THR A C 1
ATOM 1503 O O . THR A 1 185 ? -14.226 -2.585 16.263 1.00 86.38 185 THR A O 1
ATOM 1506 N N . LYS A 1 186 ? -13.517 -4.712 16.504 1.00 83.44 186 LYS A N 1
ATOM 1507 C CA . LYS A 1 186 ? -14.162 -4.920 17.808 1.00 83.44 186 LYS A CA 1
ATOM 1508 C C . LYS A 1 186 ? -13.441 -4.114 18.884 1.00 83.44 186 LYS A C 1
ATOM 1510 O O . LYS A 1 186 ? -12.217 -3.975 18.874 1.00 83.44 186 LYS A O 1
ATOM 1515 N N . GLU A 1 187 ? -14.213 -3.583 19.824 1.00 72.31 187 GLU A N 1
ATOM 1516 C CA . GLU A 1 187 ? -13.644 -2.972 21.020 1.00 72.31 187 GLU A CA 1
ATOM 1517 C C . GLU A 1 187 ? -12.895 -4.038 21.836 1.00 72.31 187 GLU A C 1
ATOM 1519 O O . GLU A 1 187 ? -13.321 -5.201 21.855 1.00 72.31 187 GLU A O 1
ATOM 1524 N N . PRO A 1 188 ? -11.763 -3.687 22.477 1.00 65.88 188 PRO A N 1
ATOM 1525 C CA . PRO A 1 188 ? -11.081 -4.624 23.355 1.00 65.88 188 PRO A CA 1
ATOM 1526 C C . PRO A 1 188 ? -12.052 -5.030 24.464 1.00 65.88 188 PRO A C 1
ATOM 1528 O O . PRO A 1 188 ? -12.637 -4.168 25.120 1.00 65.88 188 PRO A O 1
ATOM 1531 N N . ARG A 1 189 ? -12.236 -6.337 24.671 1.00 58.06 189 ARG A N 1
ATOM 1532 C CA . ARG A 1 189 ? -12.978 -6.821 25.837 1.00 58.06 189 ARG A CA 1
ATOM 1533 C C . ARG A 1 189 ? -12.173 -6.419 27.069 1.00 58.06 189 ARG A C 1
ATOM 1535 O O . ARG A 1 189 ? -11.028 -6.838 27.198 1.00 58.06 189 ARG A O 1
ATOM 1542 N N . LEU A 1 190 ? -12.753 -5.580 27.922 1.00 51.12 190 LEU A N 1
ATOM 1543 C CA . LEU A 1 190 ? -12.220 -5.316 29.254 1.00 51.12 190 LEU A CA 1
ATOM 1544 C C . LEU A 1 190 ? -12.330 -6.634 30.035 1.00 51.12 190 LEU A C 1
ATOM 1546 O O . LEU A 1 190 ? -13.435 -7.041 30.389 1.00 51.12 190 LEU A O 1
ATOM 1550 N N . THR A 1 191 ? -11.212 -7.341 30.184 1.00 43.88 191 THR A N 1
ATOM 1551 C CA . THR A 1 191 ? -11.039 -8.431 31.157 1.00 43.88 191 THR A CA 1
ATOM 1552 C C . THR A 1 191 ? -10.436 -7.879 32.427 1.00 43.88 191 THR A C 1
ATOM 1554 O O . THR A 1 191 ? -9.468 -7.096 32.282 1.00 43.88 191 THR A O 1
#

Secondary structure (DSSP, 8-state):
--HHHHHHHHHHHHHHHHHHHHHHH--HHHHHHHHHHHHHHHHHHHHTTSHHHIIIIIHHHHHHHHHHHH----------------HHHHHHHHHHHHHHHHHHHHTT--HHHHHHHHHHHHHHHHHHHTTT-HHHHHHTTHHHHHHHHHHHHHHH-S-TTTHHHHHHHHHHHHHIIIIIHHHHTSPPP--

Foldseek 3Di:
DDLVVVLLVLLVVLQVVLVVCCVVVVALLLSLLSNLLSLQLSLVSVLVVHDVSSVVPVNVLSNLLSVLSSDAQDQDPDDDDPPPDDPVVVVVLVVQLVVQLVVCVVSPADNLSSNLSSLSSVLVVQCVVPVVQLLSSNVSSVSSLVSSLVSNCVRVNPDPSCVVSSVSSVVSVVSCVVPVSVVSRDDPPDD

Sequence (191 aa):
MGIDTISYLILYSSLLAGIVTAWKTRFYQTALSLLVFSSIFAVFLRYAGGLFGTLVYGSPLAFLPAYLFYMQYERSPRKSSDDDRSVGDVIIGYLLVLFIVFLFKRAGAGWFLSLLMGYWVLYVLIIISYRDSRRVFYYAKVPFVLLSTGALVKEFGLQRGLIPFVMAYLVLFVLWLKFDLPELTKEPRLT

Radius of gyration: 17.6 Å; chains: 1; bounding box: 34×46×49 Å